Protein AF-A0A0L8FQ29-F1 (afdb_monomer)

pLDDT: mean 78.63, std 22.52, range [27.95, 98.0]

Solvent-accessible surface area (backbone atoms only — not comparable to full-atom values): 15753 Å² total; per-residue (Å²): 141,80,88,76,81,79,65,100,69,79,69,79,79,70,68,37,32,71,84,19,35,37,93,91,27,64,68,50,39,89,88,46,98,62,33,27,50,51,30,88,39,29,28,68,69,35,14,78,38,52,25,91,49,21,28,73,53,97,84,36,48,41,76,46,84,44,37,78,88,33,30,76,42,42,44,68,57,89,95,41,79,42,45,41,48,36,92,43,31,27,68,77,30,19,79,38,52,21,82,40,13,9,53,52,93,95,37,54,41,74,50,62,31,64,82,26,45,56,89,84,45,87,60,34,28,40,50,70,79,37,37,38,34,76,47,36,73,53,23,29,61,57,28,17,62,33,43,30,93,61,34,48,72,40,36,65,87,73,58,48,33,40,78,53,70,101,78,64,81,73,75,67,76,63,71,76,68,70,47,71,66,55,52,50,51,51,51,50,51,51,51,51,51,50,51,49,52,52,50,52,50,51,51,53,49,54,52,49,51,59,47,52,53,57,49,50,56,50,50,53,55,52,49,54,58,53,57,66,65,68,75,73,80,80,93,75,91,78,92,78,91,81,83,90,82,86,91,80,92,80,78,91,72,84,79,75,80,72,88,78,76,81,88,125

Sequence (264 aa):
LLFQNLTLSNISVCSCHSPGVKPGGEKCDLNSLEICPCREGYTGLFCHQCKHFFYEKDGYCLSCPCNSRSSFFCTLVGEVATCYCKKGYNGKNCDVCDNGYFSYYDMCAKCICNGNVDLNSPEICNPRTGACMHCRHNTTGFACDDCLPGYVGDPILHKNCTYEGFGRTKTSVESQKLSGTVIFVIVLVCFLLIFLSVFLYYHRICTKVKRLNRNQQKDDQASIRFSDMNNQEFDDGNNIACSSGFRIPGQQRDMQYSPLKECL

Structure (mmCIF, N/CA/C/O backbone):
data_AF-A0A0L8FQ29-F1
#
_entry.id   AF-A0A0L8FQ29-F1
#
loop_
_atom_site.group_PDB
_atom_site.id
_atom_site.type_symbol
_atom_site.label_atom_id
_atom_site.label_alt_id
_atom_site.label_comp_id
_atom_site.label_asym_id
_atom_site.label_entity_id
_atom_site.label_seq_id
_atom_site.pdbx_PDB_ins_code
_atom_site.Cartn_x
_atom_site.Cartn_y
_atom_site.Cartn_z
_atom_site.occupancy
_atom_site.B_iso_or_equiv
_atom_site.auth_seq_id
_atom_site.auth_comp_id
_atom_site.auth_asym_id
_atom_site.auth_atom_id
_atom_site.pdbx_PDB_model_num
ATOM 1 N N . LEU A 1 1 ? -42.253 37.974 37.054 1.00 37.38 1 LEU A N 1
ATOM 2 C CA . LEU A 1 1 ? -43.000 36.738 37.386 1.00 37.38 1 LEU A CA 1
ATOM 3 C C . LEU A 1 1 ? -42.921 35.865 36.134 1.00 37.38 1 LEU A C 1
ATOM 5 O O . LEU A 1 1 ? -43.618 36.165 35.187 1.00 37.38 1 LEU A O 1
ATOM 9 N N . LEU A 1 2 ? -41.969 34.957 35.933 1.00 35.59 2 LEU A N 1
ATOM 10 C CA . LEU A 1 2 ? -41.577 33.818 36.757 1.00 35.59 2 LEU A CA 1
ATOM 11 C C . LEU A 1 2 ? -40.121 33.439 36.414 1.00 35.59 2 LEU A C 1
ATOM 13 O O . LEU A 1 2 ? -39.868 32.818 35.390 1.00 35.59 2 LEU A O 1
ATOM 17 N N . PHE A 1 3 ? -39.171 33.801 37.272 1.00 36.28 3 PHE A N 1
ATOM 18 C CA . PHE A 1 3 ? -37.926 33.045 37.392 1.00 36.28 3 PHE A CA 1
ATOM 19 C C . PHE A 1 3 ? -38.171 32.053 38.527 1.00 36.28 3 PHE A C 1
ATOM 21 O O . PHE A 1 3 ? -38.084 32.421 39.696 1.00 36.28 3 PHE A O 1
ATOM 28 N N . GLN A 1 4 ? -38.586 30.829 38.200 1.00 42.66 4 GLN A N 1
ATOM 29 C CA . GLN A 1 4 ? -38.596 29.748 39.180 1.00 42.66 4 GLN A CA 1
ATOM 30 C C . GLN A 1 4 ? -37.221 29.086 39.179 1.00 42.66 4 GLN A C 1
ATOM 32 O O . GLN A 1 4 ? -36.856 28.381 38.245 1.00 42.66 4 GLN A O 1
ATOM 37 N N . ASN A 1 5 ? -36.466 29.402 40.233 1.00 41.19 5 ASN A N 1
ATOM 38 C CA . ASN A 1 5 ? -35.542 28.535 40.960 1.00 41.19 5 ASN A CA 1
ATOM 39 C C . ASN A 1 5 ? -35.292 27.160 40.322 1.00 41.19 5 ASN A C 1
ATOM 41 O O . ASN A 1 5 ? -35.915 26.170 40.699 1.00 41.19 5 ASN A O 1
ATOM 45 N N . LEU A 1 6 ? -34.303 27.084 39.435 1.00 43.22 6 LEU A N 1
ATOM 46 C CA . LEU A 1 6 ? -33.562 25.845 39.248 1.00 43.22 6 LEU A CA 1
ATOM 47 C C . LEU A 1 6 ? -32.500 25.817 40.342 1.00 43.22 6 LEU A C 1
ATOM 49 O O . LEU A 1 6 ? -31.455 26.461 40.255 1.00 43.22 6 LEU A O 1
ATOM 53 N N . THR A 1 7 ? -32.834 25.127 41.427 1.00 40.59 7 THR A N 1
ATOM 54 C CA . THR A 1 7 ? -31.886 24.707 42.452 1.00 40.59 7 THR A CA 1
ATOM 55 C C . THR A 1 7 ? -30.674 24.055 41.786 1.00 40.59 7 THR A C 1
ATOM 57 O O . THR A 1 7 ? -30.818 23.332 40.801 1.00 40.59 7 THR A O 1
ATOM 60 N N . LEU A 1 8 ? -29.480 24.296 42.335 1.00 45.03 8 LEU A N 1
ATOM 61 C CA . LEU A 1 8 ? -28.226 23.585 42.048 1.00 45.03 8 LEU A CA 1
ATOM 62 C C . LEU A 1 8 ? -28.341 22.092 42.427 1.00 45.03 8 LEU A C 1
ATOM 64 O O . LEU A 1 8 ? -27.653 21.592 43.308 1.00 45.03 8 LEU A O 1
ATOM 68 N N . SER A 1 9 ? -29.254 21.376 41.780 1.00 44.62 9 SER A N 1
ATOM 69 C CA . SER A 1 9 ? -29.506 19.948 41.941 1.00 44.62 9 SER A CA 1
ATOM 70 C C . SER A 1 9 ? -29.468 19.224 40.600 1.00 44.62 9 SER A C 1
ATOM 72 O O . SER A 1 9 ? -30.034 18.142 40.476 1.00 44.62 9 SER A O 1
ATOM 74 N N . ASN A 1 10 ? -28.765 19.769 39.603 1.00 41.53 10 ASN A N 1
ATOM 75 C CA . ASN A 1 10 ? -28.246 18.938 38.521 1.00 41.53 10 ASN A CA 1
ATOM 76 C C . ASN A 1 10 ? -27.006 18.215 39.049 1.00 41.53 10 ASN A C 1
ATOM 78 O O . ASN A 1 10 ? -25.875 18.501 38.663 1.00 41.53 10 ASN A O 1
ATOM 82 N N . ILE A 1 11 ? -27.250 17.282 39.975 1.00 52.09 11 ILE A N 1
ATOM 83 C CA . ILE A 1 11 ? -26.382 16.126 40.159 1.00 52.09 11 ILE A CA 1
ATOM 84 C C . ILE A 1 11 ? -26.177 15.576 38.754 1.00 52.09 11 ILE A C 1
ATOM 86 O O . ILE A 1 11 ? -27.140 15.193 38.087 1.00 52.09 11 ILE A O 1
ATOM 90 N N . SER A 1 12 ? -24.938 15.630 38.279 1.00 57.19 12 SER A N 1
ATOM 91 C CA . SER A 1 12 ? -24.518 14.964 37.062 1.00 57.19 12 SER A CA 1
ATOM 92 C C . SER A 1 12 ? -24.854 13.487 37.225 1.00 57.19 12 SER A C 1
ATOM 94 O O . SER A 1 12 ? -24.130 12.730 37.870 1.00 57.19 12 SER A O 1
ATOM 96 N N . VAL A 1 13 ? -26.003 13.082 36.684 1.00 65.94 13 VAL A N 1
ATOM 97 C CA . VAL A 1 13 ? -26.368 11.677 36.558 1.00 65.94 13 VAL A CA 1
ATOM 98 C C . VAL A 1 13 ? -25.374 11.097 35.570 1.00 65.94 13 VAL A C 1
ATOM 100 O O . VAL A 1 13 ? -25.533 11.177 34.356 1.00 65.94 13 VAL A O 1
ATOM 103 N N . CYS A 1 14 ? -24.273 10.602 36.107 1.00 71.81 14 CYS A N 1
ATOM 104 C CA . CYS A 1 14 ? -23.286 9.905 35.334 1.00 71.81 14 CYS A CA 1
ATOM 105 C C . CYS A 1 14 ? -23.889 8.541 34.974 1.00 71.81 14 CYS A C 1
ATOM 107 O O . CYS A 1 14 ? -24.243 7.745 35.843 1.00 71.81 14 CYS A O 1
ATOM 109 N N . SER A 1 15 ? -24.107 8.332 33.677 1.00 83.94 15 SER A N 1
ATOM 110 C CA . SER A 1 15 ? -24.743 7.134 33.142 1.00 83.94 15 SER A CA 1
ATOM 111 C C . SER A 1 15 ? -23.819 6.536 32.096 1.00 83.94 15 SER A C 1
ATOM 113 O O . SER A 1 15 ? -23.642 7.091 31.010 1.00 83.94 15 SER A O 1
ATOM 115 N N . CYS A 1 16 ? -23.172 5.432 32.458 1.00 90.12 16 CYS A N 1
ATOM 116 C CA . CYS A 1 16 ? -22.332 4.698 31.530 1.00 90.12 16 CYS A CA 1
ATOM 117 C C . CYS A 1 16 ? -23.200 3.941 30.514 1.00 90.12 16 CYS A C 1
ATOM 119 O O . CYS A 1 16 ? -24.245 3.382 30.853 1.00 90.12 16 CYS A O 1
ATOM 121 N N . HIS A 1 17 ? -22.750 3.875 29.264 1.00 92.25 17 HIS A N 1
ATOM 122 C CA . HIS A 1 17 ? -23.449 3.156 28.208 1.00 92.25 17 HIS A CA 1
ATOM 123 C C . HIS A 1 17 ? -23.393 1.641 28.450 1.00 92.25 17 HIS A C 1
ATOM 125 O O . HIS A 1 17 ? -22.346 1.019 28.290 1.00 92.25 17 HIS A O 1
ATOM 131 N N . SER A 1 18 ? -24.526 1.042 28.828 1.00 92.00 18 SER A N 1
ATOM 132 C CA . SER A 1 18 ? -24.605 -0.359 29.281 1.00 92.00 18 SER A CA 1
ATOM 133 C C . SER A 1 18 ? -23.916 -1.388 28.362 1.00 92.00 18 SER A C 1
ATOM 135 O O . SER A 1 18 ? -23.147 -2.197 28.884 1.00 92.00 18 SER A O 1
ATOM 137 N N . PRO A 1 19 ? -24.093 -1.371 27.021 1.00 93.94 19 PRO A N 1
ATOM 138 C CA . PRO A 1 19 ? -23.373 -2.287 26.126 1.00 93.94 19 PRO A CA 1
ATOM 139 C C . PRO A 1 19 ? -21.845 -2.154 26.197 1.00 93.94 19 PRO A C 1
ATOM 141 O O . PRO A 1 19 ? -21.123 -3.135 26.017 1.00 93.94 19 PRO A O 1
ATOM 144 N N . GLY A 1 20 ? -21.356 -0.943 26.465 1.00 93.06 20 GLY A N 1
ATOM 145 C CA . GLY A 1 20 ? -19.946 -0.586 26.390 1.00 93.06 20 GLY A CA 1
ATOM 146 C C . GLY A 1 20 ? -19.162 -0.721 27.686 1.00 93.06 20 GLY A C 1
ATOM 147 O O . GLY A 1 20 ? -17.973 -0.426 27.681 1.00 93.06 20 GLY A O 1
ATOM 148 N N . VAL A 1 21 ? -19.773 -1.152 28.789 1.00 94.38 21 VAL A N 1
ATOM 149 C CA . VAL A 1 21 ? -19.163 -1.107 30.129 1.00 94.38 21 VAL A CA 1
ATOM 150 C C . VAL A 1 21 ? -18.896 -2.509 30.656 1.00 94.38 21 VAL A C 1
ATOM 152 O O . VAL A 1 21 ? -19.713 -3.416 30.483 1.00 94.38 21 VAL A O 1
ATOM 155 N N . LYS A 1 22 ? -17.725 -2.732 31.260 1.00 93.56 22 LYS A N 1
ATOM 156 C CA . LYS A 1 22 ? -17.363 -4.035 31.843 1.00 93.56 22 LYS A CA 1
ATOM 157 C C . LYS A 1 22 ? -18.393 -4.447 32.913 1.00 93.56 22 LYS A C 1
ATOM 159 O O . LYS A 1 22 ? -18.926 -3.568 33.586 1.00 93.56 22 LYS A O 1
ATOM 164 N N . PRO A 1 23 ? -18.675 -5.752 33.088 1.00 90.38 23 PRO A N 1
ATOM 165 C CA . PRO A 1 23 ? -19.613 -6.214 34.113 1.00 90.38 23 PRO A CA 1
ATOM 166 C C . PRO A 1 23 ? -19.273 -5.644 35.498 1.00 90.38 23 PRO A C 1
ATOM 168 O O . PRO A 1 23 ? -18.117 -5.723 35.917 1.00 90.38 23 PRO A O 1
ATOM 171 N N . GLY A 1 24 ? -20.259 -5.072 36.192 1.00 84.69 24 GLY A N 1
ATOM 172 C CA . GLY A 1 24 ? -20.077 -4.440 37.506 1.00 84.69 24 GLY A CA 1
ATOM 173 C C . GLY A 1 24 ? -19.595 -2.984 37.456 1.00 84.69 24 GLY A C 1
ATOM 174 O O . GLY A 1 24 ? -19.412 -2.368 38.505 1.00 84.69 24 GLY A O 1
ATOM 175 N N . GLY A 1 25 ? -19.373 -2.429 36.261 1.00 82.69 25 GLY A N 1
ATOM 176 C CA . GLY A 1 25 ? -18.969 -1.039 36.039 1.00 82.69 25 GLY A CA 1
ATOM 177 C C . GLY A 1 25 ? -20.120 -0.088 35.708 1.00 82.69 25 GLY A C 1
ATOM 178 O O . GLY A 1 25 ? -19.868 1.053 35.332 1.00 82.69 25 GLY A O 1
ATOM 179 N N . GLU A 1 26 ? -21.375 -0.538 35.790 1.00 81.56 26 GLU A N 1
ATOM 180 C CA . GLU A 1 26 ? -22.564 0.216 35.362 1.00 81.56 26 GLU A CA 1
ATOM 181 C C . GLU A 1 26 ? -22.769 1.498 36.186 1.00 81.56 26 GLU A C 1
ATOM 183 O O . GLU A 1 26 ? -23.399 2.453 35.726 1.00 81.56 26 GLU A O 1
ATOM 188 N N . LYS A 1 27 ? -22.202 1.528 37.396 1.00 81.69 27 LYS A N 1
ATOM 189 C CA . LYS A 1 27 ? -22.098 2.711 38.242 1.00 81.69 27 LYS A CA 1
ATOM 190 C C . LYS A 1 27 ? -20.725 3.348 38.043 1.00 81.69 27 LYS A C 1
ATOM 192 O O . LYS A 1 27 ? -19.710 2.749 38.380 1.00 81.69 27 LYS A O 1
ATOM 197 N N . CYS A 1 28 ? -20.707 4.570 37.534 1.00 79.81 28 CYS A N 1
ATOM 198 C CA . CYS A 1 28 ? -19.471 5.324 37.383 1.00 79.81 28 CYS A CA 1
ATOM 199 C C . CYS A 1 28 ? -18.969 5.948 38.682 1.00 79.81 28 CYS A C 1
ATOM 201 O O . CYS A 1 28 ? -19.741 6.270 39.590 1.00 79.81 28 CYS A O 1
ATOM 203 N N . ASP A 1 29 ? -17.663 6.198 38.703 1.00 83.56 29 ASP A N 1
ATOM 204 C CA . ASP A 1 29 ? -16.967 6.934 39.749 1.00 83.56 29 ASP A CA 1
ATOM 205 C C . ASP A 1 29 ? -16.407 8.244 39.183 1.00 83.56 29 ASP A C 1
ATOM 207 O O . ASP A 1 29 ? -15.437 8.255 38.429 1.00 83.56 29 ASP A O 1
ATOM 211 N N . LEU A 1 30 ? -17.023 9.368 39.555 1.00 81.88 30 LEU A N 1
ATOM 212 C CA . LEU A 1 30 ? -16.605 10.700 39.106 1.00 81.88 30 LEU A CA 1
ATOM 213 C C . LEU A 1 30 ? -15.260 11.152 39.695 1.00 81.88 30 LEU A C 1
ATOM 215 O O . LEU A 1 30 ? -14.688 12.122 39.204 1.00 81.88 30 LEU A O 1
ATOM 219 N N . ASN A 1 31 ? -14.758 10.472 40.729 1.00 81.50 31 ASN A N 1
ATOM 220 C CA . ASN A 1 31 ? -13.459 10.761 41.335 1.00 81.50 31 ASN A CA 1
ATOM 221 C C . ASN A 1 31 ? -12.330 9.907 40.739 1.00 81.50 31 ASN A C 1
ATOM 223 O O . ASN A 1 31 ? -11.164 10.095 41.086 1.00 81.50 31 ASN A O 1
ATOM 227 N N . SER A 1 32 ? -12.668 8.973 39.849 1.00 81.31 32 SER A N 1
ATOM 228 C CA . SER A 1 32 ? -11.712 8.137 39.138 1.00 81.31 32 SER A CA 1
ATOM 229 C C . SER A 1 32 ? -11.223 8.825 37.862 1.00 81.31 32 SER A C 1
ATOM 231 O O . SER A 1 32 ? -11.958 9.548 37.191 1.00 81.31 32 SER A O 1
ATOM 233 N N . LEU A 1 33 ? -9.976 8.539 37.481 1.00 78.44 33 LEU A N 1
ATOM 234 C CA . LEU A 1 33 ? -9.442 8.888 36.158 1.00 78.44 33 LEU A CA 1
ATOM 235 C C . LEU A 1 33 ? -10.172 8.136 35.028 1.00 78.44 33 LEU A C 1
ATOM 237 O O . LEU A 1 33 ? -10.196 8.600 33.890 1.00 78.44 33 LEU A O 1
ATOM 241 N N . GLU A 1 34 ? -10.779 6.991 35.345 1.00 82.44 34 GLU A N 1
ATOM 242 C CA . GLU A 1 34 ? -11.628 6.199 34.455 1.00 82.44 34 GLU A CA 1
ATOM 243 C C . GLU A 1 34 ? -13.055 6.195 35.020 1.00 82.44 34 GLU A C 1
ATOM 245 O O . GLU A 1 34 ? -13.390 5.377 35.876 1.0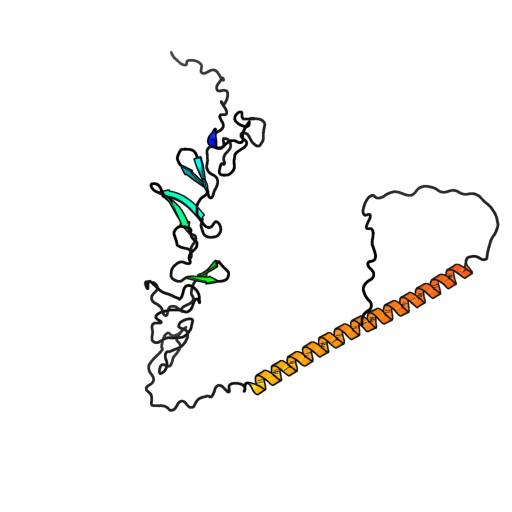0 82.44 34 GLU A O 1
ATOM 250 N N . ILE A 1 35 ? -13.880 7.150 34.566 1.00 88.38 35 ILE A N 1
ATOM 251 C CA . ILE A 1 35 ? -15.254 7.352 35.061 1.00 88.38 35 ILE A CA 1
ATOM 252 C C . ILE A 1 35 ? -16.114 6.102 34.832 1.00 88.38 35 ILE A C 1
ATOM 254 O O . ILE A 1 35 ? -16.835 5.676 35.732 1.00 88.38 35 ILE A O 1
ATOM 258 N N . CYS A 1 36 ? -16.016 5.504 33.643 1.00 91.38 36 CYS A N 1
ATOM 259 C CA . CYS A 1 36 ? -16.677 4.255 33.276 1.00 91.38 36 CYS A CA 1
ATOM 260 C C . CYS A 1 36 ? -15.638 3.274 32.710 1.00 91.38 36 CYS A C 1
ATOM 262 O O . CYS A 1 36 ? -14.946 3.630 31.752 1.00 91.38 36 CYS A O 1
ATOM 264 N N . PRO A 1 37 ? -15.539 2.037 33.230 1.00 92.44 37 PRO A N 1
ATOM 265 C CA . PRO A 1 37 ? -14.588 1.057 32.719 1.00 92.44 37 PRO A CA 1
ATOM 266 C C . PRO A 1 37 ? -15.094 0.429 31.413 1.00 92.44 37 PRO A C 1
ATOM 268 O O . PRO A 1 37 ? -15.958 -0.454 31.424 1.00 92.44 37 PRO A O 1
ATOM 271 N N . CYS A 1 38 ? -14.555 0.858 30.270 1.00 94.38 38 CYS A N 1
ATOM 272 C CA . CYS A 1 38 ? -15.071 0.448 28.960 1.00 94.38 38 CYS A CA 1
ATOM 273 C C . CYS A 1 38 ? -14.635 -0.966 28.537 1.00 94.38 38 CYS A C 1
ATOM 275 O O . CYS A 1 38 ? -13.503 -1.395 28.773 1.00 94.38 38 CYS A O 1
ATOM 277 N N . ARG A 1 39 ? -15.536 -1.697 27.871 1.00 95.81 39 ARG A N 1
ATOM 278 C CA . ARG A 1 39 ? -15.244 -2.953 27.163 1.00 95.81 39 ARG A CA 1
ATOM 279 C C . ARG A 1 39 ? -14.390 -2.693 25.926 1.00 95.81 39 ARG A C 1
ATOM 281 O O . ARG A 1 39 ? -14.301 -1.574 25.422 1.00 95.81 39 ARG A O 1
ATOM 288 N N . GLU A 1 40 ? -13.791 -3.762 25.410 1.00 95.44 40 GLU A N 1
ATOM 289 C CA . GLU A 1 40 ? -13.110 -3.716 24.120 1.00 95.44 40 GLU A CA 1
ATOM 290 C C . GLU A 1 40 ? -14.062 -3.241 23.014 1.00 95.44 40 GLU A C 1
ATOM 292 O O . GLU A 1 40 ? -15.235 -3.605 22.987 1.00 95.44 40 GLU A O 1
ATOM 297 N N . GLY A 1 41 ? -13.551 -2.385 22.130 1.00 95.50 41 GLY A N 1
ATOM 298 C CA . GLY A 1 41 ? -14.331 -1.771 21.058 1.00 95.50 41 GLY A CA 1
ATOM 299 C C . GLY A 1 41 ? -15.057 -0.482 21.432 1.00 95.50 41 GLY A C 1
ATOM 300 O O . GLY A 1 41 ? -15.471 0.237 20.528 1.00 95.50 41 GLY A O 1
ATOM 301 N N . TYR A 1 42 ? -15.134 -0.127 22.717 1.00 96.19 42 TYR A N 1
ATOM 302 C CA . TYR A 1 42 ? -15.762 1.109 23.190 1.00 96.19 42 TYR A CA 1
ATOM 303 C C . TYR A 1 42 ? -14.723 2.124 23.689 1.00 96.19 42 TYR A C 1
ATOM 305 O O . TYR A 1 42 ? -13.612 1.771 24.085 1.00 96.19 42 TYR A O 1
ATOM 313 N N . THR A 1 43 ? -15.076 3.406 23.640 1.00 94.56 43 THR A N 1
ATOM 314 C CA . THR A 1 43 ? -14.253 4.540 24.072 1.00 94.56 43 THR A CA 1
ATOM 315 C C . THR A 1 43 ? -15.121 5.714 24.554 1.00 94.56 43 THR A C 1
ATOM 317 O O . THR A 1 43 ? -16.354 5.691 24.467 1.00 94.56 43 THR A O 1
ATOM 320 N N . GLY A 1 44 ? -14.465 6.755 25.067 1.00 92.25 44 GLY A N 1
ATOM 321 C CA . GLY A 1 44 ? -15.085 7.935 25.670 1.00 92.25 44 GLY A CA 1
ATOM 322 C C . GLY A 1 44 ? -15.382 7.755 27.161 1.00 92.25 44 GLY A C 1
ATOM 323 O O . GLY A 1 44 ? -15.462 6.638 27.659 1.00 92.25 44 GLY A O 1
ATOM 324 N N . LEU A 1 45 ? -15.587 8.870 27.873 1.00 89.44 45 LEU A N 1
ATOM 325 C CA . LEU A 1 45 ? -15.769 8.888 29.338 1.00 89.44 45 LEU A CA 1
ATOM 326 C C . LEU A 1 45 ? -16.951 8.043 29.834 1.00 89.44 45 LEU A C 1
ATOM 328 O O . LEU A 1 45 ? -16.932 7.570 30.964 1.00 89.44 45 LEU A O 1
ATOM 332 N N . PHE A 1 46 ? -17.959 7.851 28.980 1.00 91.19 46 PHE A N 1
ATOM 333 C CA . PHE A 1 46 ? -19.164 7.076 29.285 1.00 91.19 46 PHE A CA 1
ATOM 334 C C . PHE A 1 46 ? -19.319 5.823 28.408 1.00 91.19 46 PHE A C 1
ATOM 336 O O . PHE A 1 46 ? -20.411 5.270 28.335 1.00 91.19 46 PHE A O 1
ATOM 343 N N . CYS A 1 47 ? -18.265 5.392 27.703 1.00 94.00 47 CYS A N 1
ATOM 344 C CA . CYS A 1 47 ? -18.266 4.205 26.830 1.00 94.00 47 CYS A CA 1
ATOM 345 C C . CYS A 1 47 ? -19.344 4.203 25.727 1.00 94.00 47 CYS A C 1
ATOM 347 O O . CYS A 1 47 ? -19.827 3.149 25.314 1.00 94.00 47 CYS A O 1
ATOM 349 N N . HIS A 1 48 ? -19.743 5.389 25.263 1.00 92.00 48 HIS A N 1
ATOM 350 C CA . HIS A 1 48 ? -20.811 5.576 24.274 1.00 92.00 48 HIS A CA 1
ATOM 351 C C . HIS A 1 48 ? -20.291 5.662 22.833 1.00 92.00 48 HIS A C 1
ATOM 353 O O . HIS A 1 48 ? -21.084 5.743 21.902 1.00 92.00 48 HIS A O 1
ATOM 359 N N . GLN A 1 49 ? -18.972 5.689 22.637 1.00 94.75 49 GLN A N 1
ATOM 360 C CA . GLN A 1 49 ? -18.357 5.799 21.316 1.00 94.75 49 GLN A CA 1
ATOM 361 C C . GLN A 1 49 ? -17.657 4.500 20.966 1.00 94.75 49 GLN A C 1
ATOM 363 O O . GLN A 1 49 ? -17.096 3.841 21.841 1.00 94.75 49 GLN A O 1
ATOM 368 N N . CYS A 1 50 ? -17.621 4.163 19.683 1.00 95.38 50 CYS A N 1
ATOM 369 C CA . CYS A 1 50 ? -16.792 3.064 19.221 1.00 95.38 50 CYS A CA 1
ATOM 370 C C . CYS A 1 50 ? -15.338 3.509 19.092 1.00 95.38 50 CYS A C 1
ATOM 372 O O . CYS A 1 50 ? -15.022 4.605 18.625 1.00 95.38 50 CYS A O 1
ATOM 374 N N . LYS A 1 51 ? -14.435 2.640 19.537 1.00 94.88 51 LYS A N 1
ATOM 375 C CA . LYS A 1 51 ? -13.000 2.805 19.349 1.00 94.88 51 LYS A CA 1
ATOM 376 C C . LYS A 1 51 ? -12.676 2.758 17.854 1.00 94.88 51 LYS A C 1
ATOM 378 O O . LYS A 1 51 ? -13.407 2.193 17.048 1.00 94.88 51 LYS A O 1
ATOM 383 N N . HIS A 1 52 ? -11.535 3.322 17.480 1.00 92.25 52 HIS A N 1
ATOM 384 C CA . HIS A 1 52 ? -10.989 3.155 16.138 1.00 92.25 52 HIS A CA 1
ATOM 385 C C . HIS A 1 52 ? -10.895 1.665 15.751 1.00 92.25 52 HIS A C 1
ATOM 387 O O . HIS A 1 52 ? -10.527 0.848 16.596 1.00 92.25 52 HIS A O 1
ATOM 393 N N . PHE A 1 53 ? -11.209 1.338 14.491 1.00 92.81 53 PHE A N 1
ATOM 394 C CA . PHE A 1 53 ? -11.428 -0.032 13.990 1.00 92.81 53 PHE A CA 1
ATOM 395 C C . PHE A 1 53 ? -12.666 -0.758 14.534 1.00 92.81 53 PHE A C 1
ATOM 397 O O . PHE A 1 53 ? -12.770 -1.975 14.397 1.00 92.81 53 PHE A O 1
ATOM 404 N N . PHE A 1 54 ? -13.630 -0.020 15.078 1.00 94.88 54 PHE A N 1
ATOM 405 C CA . PHE A 1 54 ? -14.962 -0.524 15.383 1.00 94.88 54 PHE A CA 1
ATOM 406 C C . PHE A 1 54 ? -16.015 0.394 14.757 1.00 94.88 54 PHE A C 1
ATOM 408 O O . PHE A 1 54 ? -15.796 1.599 14.625 1.00 94.88 54 PHE A O 1
ATOM 415 N N . TYR A 1 55 ? -17.152 -0.176 14.374 1.00 94.06 55 TYR A N 1
ATOM 416 C CA . TYR A 1 55 ? -18.316 0.552 13.877 1.00 94.06 55 TYR A CA 1
ATOM 417 C C . TYR A 1 55 ? -19.531 0.252 14.750 1.00 94.06 55 TYR A C 1
ATOM 419 O O . TYR A 1 55 ? -19.612 -0.803 15.380 1.00 94.06 55 TYR A O 1
ATOM 427 N N . GLU A 1 56 ? -20.462 1.197 14.798 1.00 94.12 56 GLU A N 1
ATOM 428 C CA . GLU A 1 56 ? -21.698 1.048 15.557 1.00 94.12 56 GLU A CA 1
ATOM 429 C C . GLU A 1 56 ? -22.746 0.298 14.727 1.00 94.12 56 GLU A C 1
ATOM 431 O O . GLU A 1 56 ? -22.945 0.595 13.545 1.00 94.12 56 GLU A O 1
ATOM 436 N N . LYS A 1 57 ? -23.387 -0.694 15.346 1.00 94.31 57 LYS A N 1
ATOM 437 C CA . LYS A 1 57 ? -24.556 -1.397 14.824 1.00 94.31 57 LYS A CA 1
ATOM 438 C C . LYS A 1 57 ? -25.462 -1.785 15.987 1.00 94.31 57 LYS A C 1
ATOM 440 O O . LYS A 1 57 ? -25.028 -2.501 16.888 1.00 94.31 57 LYS A O 1
ATOM 445 N N . ASP A 1 58 ? -26.706 -1.318 15.955 1.00 93.06 58 ASP A N 1
ATOM 446 C CA . ASP A 1 58 ? -27.726 -1.593 16.975 1.00 93.06 58 ASP A CA 1
ATOM 447 C C . ASP A 1 58 ? -27.277 -1.212 18.404 1.00 93.06 58 ASP A C 1
ATOM 449 O O . ASP A 1 58 ? -27.578 -1.909 19.372 1.00 93.06 58 ASP A O 1
ATOM 453 N N . GLY A 1 59 ? -26.501 -0.127 18.554 1.00 90.12 59 GLY A N 1
ATOM 454 C CA . GLY A 1 59 ? -25.919 0.283 19.840 1.00 90.12 59 GLY A CA 1
ATOM 455 C C . GLY A 1 59 ? -24.718 -0.557 20.300 1.00 90.12 59 GLY A C 1
ATOM 456 O O . GLY A 1 59 ? -24.180 -0.335 21.389 1.00 90.12 59 GLY A O 1
ATOM 457 N N . TYR A 1 60 ? -24.251 -1.505 19.486 1.00 94.81 60 TYR A N 1
ATOM 458 C CA . TYR A 1 60 ? -23.048 -2.289 19.750 1.00 94.81 60 TYR A CA 1
ATOM 459 C C . TYR A 1 60 ? -21.866 -1.823 18.905 1.00 94.81 60 TYR A C 1
ATOM 461 O O . TYR A 1 60 ? -22.015 -1.497 17.732 1.00 94.81 60 TYR A O 1
ATOM 469 N N . CYS A 1 61 ? -20.669 -1.837 19.492 1.00 95.94 61 CYS A N 1
ATOM 470 C CA . CYS A 1 61 ? -19.435 -1.576 18.758 1.00 95.94 61 CYS A CA 1
ATOM 471 C C . CYS A 1 61 ? -18.849 -2.893 18.253 1.00 95.94 61 CYS A C 1
ATOM 473 O O . CYS A 1 61 ? -18.333 -3.699 19.028 1.00 95.94 61 CYS A O 1
ATOM 475 N N . LEU A 1 62 ? -18.933 -3.109 16.943 1.00 95.25 62 LEU A N 1
ATOM 476 C CA . LEU A 1 62 ? -18.461 -4.312 16.266 1.00 95.25 62 LEU A CA 1
ATOM 477 C C . LEU A 1 62 ? -17.121 -4.053 15.582 1.00 95.25 62 LEU A C 1
ATOM 479 O O . LEU A 1 62 ? -16.887 -2.974 15.044 1.00 95.25 62 LEU A O 1
ATOM 483 N N . SER A 1 63 ? -16.236 -5.050 15.598 1.00 95.31 63 SER A N 1
ATOM 484 C CA . SER A 1 63 ? -14.911 -4.934 14.983 1.00 95.31 63 SER A CA 1
ATOM 485 C C . SER A 1 63 ? -15.012 -4.811 13.462 1.00 95.31 63 SER A C 1
ATOM 487 O O . SER A 1 63 ? -15.778 -5.527 12.810 1.00 95.31 63 SER A O 1
ATOM 489 N N . CYS A 1 64 ? -14.218 -3.912 12.889 1.00 95.00 64 CYS A N 1
ATOM 490 C CA . CYS A 1 64 ? -14.101 -3.747 11.450 1.00 95.00 64 CYS A CA 1
ATOM 491 C C . CYS A 1 64 ? -13.472 -5.000 10.808 1.00 95.00 64 CYS A C 1
ATOM 493 O O . CYS A 1 64 ? -12.391 -5.415 11.227 1.00 95.00 64 CYS A O 1
ATOM 495 N N . PRO A 1 65 ? -14.040 -5.547 9.718 1.00 95.06 65 PRO A N 1
ATOM 496 C CA . PRO A 1 65 ? -13.439 -6.654 8.968 1.00 95.06 65 PRO A CA 1
ATOM 497 C C . PRO A 1 65 ? -12.273 -6.196 8.064 1.00 95.06 65 PRO A C 1
ATOM 499 O O . PRO A 1 65 ? -12.040 -6.771 7.008 1.00 95.06 65 PRO A O 1
ATOM 502 N N . CYS A 1 66 ? -11.555 -5.138 8.443 1.00 95.94 66 CYS A N 1
ATOM 503 C CA . CYS A 1 66 ? -10.524 -4.498 7.627 1.00 95.94 66 CYS A CA 1
ATOM 504 C C . CYS A 1 66 ? -9.125 -4.881 8.105 1.00 95.94 66 CYS A C 1
ATOM 506 O O . CYS A 1 66 ? -8.893 -5.078 9.299 1.00 95.94 66 CYS A O 1
ATOM 508 N N . ASN A 1 67 ? -8.152 -4.881 7.200 1.00 94.69 67 ASN A N 1
ATOM 509 C CA . ASN A 1 67 ? -6.751 -4.964 7.581 1.00 94.69 67 ASN A CA 1
ATOM 510 C C . ASN A 1 67 ? -6.303 -3.654 8.252 1.00 94.69 67 ASN A C 1
ATOM 512 O O . ASN A 1 67 ? -6.245 -2.587 7.638 1.00 94.69 67 ASN A O 1
ATOM 516 N N . SER A 1 68 ? -5.933 -3.751 9.529 1.00 93.19 68 SER A N 1
ATOM 517 C CA . SER A 1 68 ? -5.606 -2.593 10.363 1.00 93.19 68 SER A CA 1
ATOM 518 C C . SER A 1 68 ? -4.361 -1.817 9.929 1.00 93.19 68 SER A C 1
ATOM 520 O O . SER A 1 68 ? -4.212 -0.639 10.260 1.00 93.19 68 SER A O 1
ATOM 522 N N . ARG A 1 69 ? -3.459 -2.435 9.157 1.00 93.62 69 ARG A N 1
ATOM 523 C CA . ARG A 1 69 ? -2.270 -1.750 8.630 1.00 93.62 69 ARG A CA 1
ATOM 524 C C . ARG A 1 69 ? -2.585 -0.935 7.383 1.00 93.62 69 ARG A C 1
ATOM 526 O O . ARG A 1 69 ? -1.956 0.107 7.183 1.00 93.62 69 ARG A O 1
ATOM 533 N N . SER A 1 70 ? -3.553 -1.365 6.583 1.00 96.00 70 SER A N 1
ATOM 534 C CA . SER A 1 70 ? -3.842 -0.826 5.251 1.00 96.00 70 SER A CA 1
ATOM 535 C C . SER A 1 70 ? -5.176 -0.093 5.132 1.00 96.00 70 SER A C 1
ATOM 537 O O . SER A 1 70 ? -5.437 0.478 4.079 1.00 96.00 70 SER A O 1
ATOM 539 N N . SER A 1 71 ? -5.994 -0.016 6.183 1.00 96.12 71 SER A N 1
ATOM 540 C CA . SER A 1 71 ? -7.170 0.862 6.230 1.00 96.12 71 SER A CA 1
ATOM 541 C C . SER A 1 71 ? -7.034 1.961 7.283 1.00 96.12 71 SER A C 1
ATOM 543 O O . SER A 1 71 ? -6.242 1.854 8.220 1.00 96.12 71 SER A O 1
ATOM 545 N N . PHE A 1 72 ? -7.797 3.041 7.121 1.00 93.81 72 PHE A N 1
ATOM 546 C CA . PHE A 1 72 ? -7.929 4.092 8.125 1.00 93.81 72 PHE A CA 1
ATOM 547 C C . PHE A 1 72 ? -9.006 3.735 9.141 1.00 93.81 72 PHE A C 1
ATOM 549 O O . PHE A 1 72 ? -8.729 3.694 10.320 1.00 93.81 72 PHE A O 1
ATOM 556 N N . PHE A 1 73 ? -10.227 3.457 8.703 1.00 92.81 73 PHE A N 1
ATOM 557 C CA . PHE A 1 73 ? -11.354 3.105 9.569 1.00 92.81 73 PHE A CA 1
ATOM 558 C C . PHE A 1 73 ? -12.395 2.347 8.741 1.00 92.81 73 PHE A C 1
ATOM 560 O O . PHE A 1 73 ? -12.196 2.125 7.543 1.00 92.81 73 PHE A O 1
ATOM 567 N N . CYS A 1 74 ? -13.505 1.957 9.361 1.00 94.44 74 CYS A N 1
ATOM 568 C CA . CYS A 1 74 ? -14.675 1.475 8.644 1.00 94.44 74 CYS A CA 1
ATOM 569 C C . CYS A 1 74 ? -15.936 2.196 9.112 1.00 94.44 74 CYS A C 1
ATOM 571 O O . CYS A 1 74 ? -15.976 2.731 10.221 1.00 94.44 74 CYS A O 1
ATOM 573 N N . THR A 1 75 ? -16.953 2.215 8.259 1.00 92.50 75 THR A N 1
ATOM 574 C CA . THR A 1 75 ? -18.293 2.710 8.595 1.00 92.50 75 THR A CA 1
ATOM 575 C C . THR A 1 75 ? -19.339 1.714 8.122 1.00 92.50 75 THR A C 1
ATOM 577 O O . THR A 1 75 ? -19.067 0.859 7.275 1.00 92.50 75 THR A O 1
ATOM 580 N N . LEU A 1 76 ? -20.543 1.809 8.675 1.00 93.50 76 LEU A N 1
ATOM 581 C CA . LEU A 1 76 ? -21.675 1.023 8.214 1.00 93.50 76 LEU A CA 1
ATOM 582 C C . LEU A 1 76 ? -22.339 1.741 7.029 1.00 93.50 76 LEU A C 1
ATOM 584 O O . LEU A 1 76 ? -22.814 2.866 7.169 1.00 93.50 76 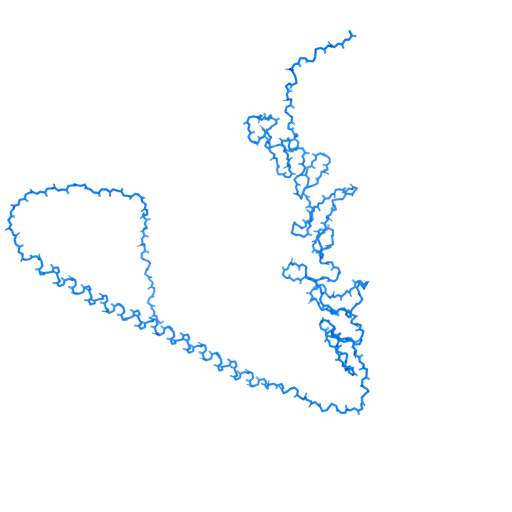LEU A O 1
ATOM 588 N N . VAL A 1 77 ? -22.353 1.102 5.858 1.00 92.25 77 VAL A N 1
ATOM 589 C CA . VAL A 1 77 ? -23.051 1.591 4.659 1.00 92.25 77 VAL A CA 1
ATOM 590 C C . VAL A 1 77 ? -24.154 0.590 4.329 1.00 92.25 77 VAL A C 1
ATOM 592 O O . VAL A 1 77 ? -23.884 -0.531 3.892 1.00 92.25 77 VAL A O 1
ATOM 595 N N . GLY A 1 78 ? -25.405 0.974 4.593 1.00 90.12 78 GLY A N 1
ATOM 596 C CA . GLY A 1 78 ? -26.523 0.029 4.610 1.00 90.12 78 GLY A CA 1
ATOM 597 C C . GLY A 1 78 ? -26.327 -0.999 5.725 1.00 90.12 78 GLY A C 1
ATOM 598 O O . GLY A 1 78 ? -26.233 -0.632 6.887 1.00 90.12 78 GLY A O 1
ATOM 599 N N . GLU A 1 79 ? -26.200 -2.275 5.362 1.00 89.69 79 GLU A N 1
ATOM 600 C CA . GLU A 1 79 ? -25.963 -3.385 6.303 1.00 89.69 79 GLU A CA 1
ATOM 601 C C . GLU A 1 79 ? -24.516 -3.906 6.281 1.00 89.69 79 GLU A C 1
ATOM 603 O O . GLU A 1 79 ? -24.199 -4.929 6.894 1.00 89.69 79 GLU A O 1
ATOM 608 N N . VAL A 1 80 ? -23.621 -3.237 5.547 1.00 90.88 80 VAL A N 1
ATOM 609 C CA . VAL A 1 80 ? -22.265 -3.730 5.287 1.00 90.88 80 VAL A CA 1
ATOM 610 C C . VAL A 1 80 ? -21.225 -2.776 5.859 1.00 90.88 80 VAL A C 1
ATOM 612 O O . VAL A 1 80 ? -21.170 -1.597 5.508 1.00 90.88 80 VAL A O 1
ATOM 615 N N . ALA A 1 81 ? -20.352 -3.312 6.712 1.00 93.69 81 ALA A N 1
ATOM 616 C CA . ALA A 1 81 ? -19.159 -2.605 7.154 1.00 93.69 81 ALA A CA 1
ATOM 617 C C . ALA A 1 81 ? -18.218 -2.390 5.960 1.00 93.69 81 ALA A C 1
ATOM 619 O O . ALA A 1 81 ? -17.744 -3.349 5.345 1.00 93.69 81 ALA A O 1
ATOM 620 N N . THR A 1 82 ? -17.973 -1.127 5.629 1.00 95.62 82 THR A N 1
ATOM 621 C CA . THR A 1 82 ? -17.167 -0.698 4.486 1.00 95.62 82 THR A CA 1
ATOM 622 C C . THR A 1 82 ? -15.861 -0.092 4.980 1.00 95.62 82 THR A C 1
ATOM 624 O O . THR A 1 82 ? -15.864 0.832 5.794 1.00 95.62 82 THR A O 1
ATOM 627 N N . CYS A 1 83 ? -14.738 -0.626 4.499 1.00 96.75 83 CYS A N 1
ATOM 628 C CA . CYS A 1 83 ? -13.394 -0.202 4.877 1.00 96.75 83 CYS A CA 1
ATOM 629 C C . CYS A 1 83 ? -12.910 0.978 4.027 1.00 96.75 83 CYS A C 1
ATOM 631 O O . CYS A 1 83 ? -13.061 0.981 2.807 1.00 96.75 83 CYS A O 1
ATOM 633 N N . TYR A 1 84 ? -12.253 1.950 4.658 1.00 95.50 84 TYR A N 1
ATOM 634 C CA . TYR A 1 84 ? -11.604 3.065 3.968 1.00 95.50 84 TYR A CA 1
ATOM 635 C C . TYR A 1 84 ? -10.113 2.777 3.831 1.00 95.50 84 TYR A C 1
ATOM 637 O O . TYR A 1 84 ? -9.353 2.919 4.792 1.00 95.50 84 TYR A O 1
ATOM 645 N N . CYS A 1 85 ? -9.696 2.339 2.645 1.00 97.44 85 CYS A N 1
ATOM 646 C CA . CYS A 1 85 ? -8.328 1.899 2.394 1.00 97.44 85 CYS A CA 1
ATOM 647 C C . CYS A 1 85 ? -7.334 3.063 2.308 1.00 97.44 85 CYS A C 1
ATOM 649 O O . CYS A 1 85 ? -7.640 4.159 1.837 1.00 97.44 85 CYS A O 1
ATOM 651 N N . LYS A 1 86 ? -6.107 2.811 2.766 1.00 97.12 86 LYS A N 1
ATOM 652 C CA . LYS A 1 86 ? -4.954 3.679 2.531 1.00 97.12 86 LYS A CA 1
ATOM 653 C C . LYS A 1 86 ? -4.567 3.616 1.055 1.00 97.12 86 LYS A C 1
ATOM 655 O O . LYS A 1 86 ? -4.849 2.645 0.359 1.00 97.12 86 LYS A O 1
ATOM 660 N N . LYS A 1 87 ? -3.866 4.648 0.586 1.00 96.94 87 LYS A N 1
ATOM 661 C CA . LYS A 1 87 ? -3.399 4.729 -0.803 1.00 96.94 87 LYS A CA 1
ATOM 662 C C . LYS A 1 87 ? -2.591 3.487 -1.198 1.00 96.94 87 LYS A C 1
ATOM 664 O O . LYS A 1 87 ? -1.666 3.110 -0.482 1.00 96.94 87 LYS A O 1
ATOM 669 N N . GLY A 1 88 ? -2.909 2.921 -2.361 1.00 96.62 88 GLY A N 1
ATOM 670 C CA . GLY A 1 88 ? -2.258 1.724 -2.900 1.00 96.62 88 GLY A CA 1
ATOM 671 C C . GLY A 1 88 ? -2.864 0.402 -2.433 1.00 96.62 88 GLY A C 1
ATOM 672 O O . GLY A 1 88 ? -2.421 -0.646 -2.893 1.00 96.62 88 GLY A O 1
ATOM 673 N N . TYR A 1 89 ? -3.875 0.445 -1.563 1.00 97.56 89 TYR A N 1
ATOM 674 C CA . TYR A 1 89 ? -4.640 -0.717 -1.123 1.00 97.56 89 TYR A CA 1
ATOM 675 C C . TYR A 1 89 ? -6.086 -0.604 -1.597 1.00 97.56 89 TYR A C 1
ATOM 677 O O . TYR A 1 89 ? -6.648 0.488 -1.672 1.00 97.56 89 TYR A O 1
ATOM 685 N N . ASN A 1 90 ? -6.687 -1.747 -1.887 1.00 95.62 90 ASN A N 1
ATOM 686 C CA . ASN A 1 90 ? -8.040 -1.893 -2.394 1.00 95.62 90 ASN A CA 1
ATOM 687 C C . ASN A 1 90 ? -8.631 -3.232 -1.899 1.00 95.62 90 ASN A C 1
ATOM 689 O O . ASN A 1 90 ? -8.008 -3.963 -1.123 1.00 95.62 90 ASN A O 1
ATOM 693 N N . GLY A 1 91 ? -9.844 -3.554 -2.336 1.00 95.00 91 GLY A N 1
ATOM 694 C CA . GLY A 1 91 ? -10.612 -4.703 -1.873 1.00 95.00 91 GLY A CA 1
ATOM 695 C C . GLY A 1 91 ? -11.492 -4.359 -0.675 1.00 95.00 91 GLY A C 1
ATOM 696 O O . GLY A 1 91 ? -11.291 -3.360 0.015 1.00 95.00 91 GLY A O 1
ATOM 697 N N . LYS A 1 92 ? -12.484 -5.217 -0.411 1.00 95.19 92 LYS A N 1
ATOM 698 C CA . LYS A 1 92 ? -13.478 -5.006 0.655 1.00 95.19 92 LYS A CA 1
ATOM 699 C C . LYS A 1 92 ? -12.834 -4.816 2.031 1.00 95.19 92 LYS A C 1
ATOM 701 O O . LYS A 1 92 ? -13.351 -4.042 2.828 1.00 95.19 92 LYS A O 1
ATOM 706 N N . ASN A 1 93 ? -11.706 -5.488 2.269 1.00 96.06 93 ASN A N 1
ATOM 707 C CA . ASN A 1 93 ? -10.994 -5.494 3.544 1.00 96.06 93 ASN A CA 1
ATOM 708 C C . ASN A 1 93 ? -9.647 -4.747 3.477 1.00 96.06 93 ASN A C 1
ATOM 710 O O . ASN A 1 93 ? -8.873 -4.802 4.434 1.00 96.06 93 ASN A O 1
ATOM 714 N N . CYS A 1 94 ? -9.355 -4.045 2.375 1.00 97.00 94 CYS A N 1
ATOM 715 C CA . CYS A 1 94 ? -8.070 -3.379 2.122 1.00 97.00 94 CYS A CA 1
ATOM 716 C C . CYS A 1 94 ? -6.860 -4.331 2.126 1.00 97.00 94 CYS A C 1
ATOM 718 O O . CYS A 1 94 ? -5.765 -3.970 2.557 1.00 97.00 94 CYS A O 1
ATOM 720 N N . ASP A 1 95 ? -7.061 -5.5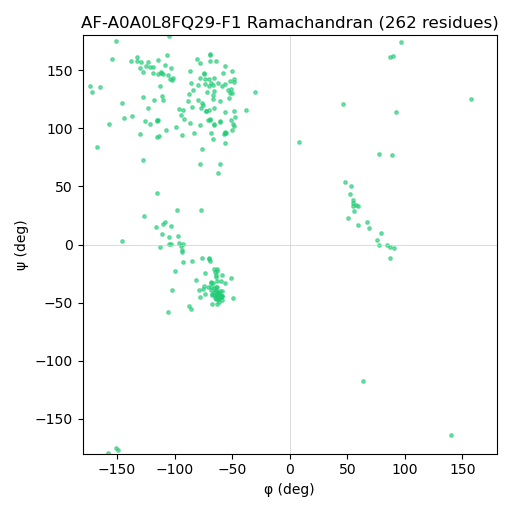66 1.689 1.00 94.62 95 ASP A N 1
ATOM 721 C CA . ASP A 1 95 ? -6.104 -6.672 1.700 1.00 94.62 95 ASP A CA 1
ATOM 722 C C . ASP A 1 95 ? -5.489 -6.963 0.324 1.00 94.62 95 ASP A C 1
ATOM 724 O O . ASP A 1 95 ? -4.644 -7.848 0.198 1.00 94.62 95 ASP A O 1
ATOM 728 N N . VAL A 1 96 ? -5.868 -6.195 -0.699 1.00 94.81 96 VAL A N 1
ATOM 729 C CA . VAL A 1 96 ? -5.362 -6.331 -2.067 1.00 94.81 96 VAL A CA 1
ATOM 730 C C . VAL A 1 96 ? -4.656 -5.043 -2.478 1.00 94.81 96 VAL A C 1
ATOM 732 O O . VAL A 1 96 ? -5.028 -3.956 -2.040 1.00 94.81 96 VAL A O 1
ATOM 735 N N . CYS A 1 97 ? -3.627 -5.144 -3.317 1.00 96.38 97 CYS A N 1
ATOM 736 C CA . CYS A 1 97 ? -3.004 -3.958 -3.894 1.00 96.38 97 CYS A CA 1
ATOM 737 C C . CYS A 1 97 ? -3.891 -3.342 -4.969 1.00 96.38 97 CYS A C 1
ATOM 739 O O . CYS A 1 97 ? -4.494 -4.047 -5.776 1.00 96.38 97 CYS A O 1
ATOM 741 N N . ASP A 1 98 ? -3.973 -2.017 -4.946 1.00 97.00 98 ASP A N 1
ATOM 742 C CA . ASP A 1 98 ? -4.718 -1.259 -5.939 1.00 97.00 98 ASP A CA 1
ATOM 743 C C . ASP A 1 98 ? -4.030 -1.321 -7.311 1.00 97.00 98 ASP A C 1
ATOM 745 O O . ASP A 1 98 ? -2.847 -1.658 -7.419 1.00 97.00 98 ASP A O 1
ATOM 749 N N . ASN A 1 99 ? -4.746 -0.974 -8.377 1.00 96.44 99 ASN A N 1
ATOM 750 C CA . ASN A 1 99 ? -4.156 -0.953 -9.712 1.00 96.44 99 ASN A CA 1
ATOM 751 C C . ASN A 1 99 ? -2.955 0.017 -9.774 1.00 96.44 99 ASN A C 1
ATOM 753 O O . ASN A 1 99 ? -2.983 1.122 -9.229 1.00 96.44 99 ASN A O 1
ATOM 757 N N . GLY A 1 100 ? -1.870 -0.412 -10.421 1.00 96.88 100 GLY A N 1
ATOM 758 C CA . GLY A 1 100 ? -0.588 0.300 -10.408 1.00 96.88 100 GLY A CA 1
ATOM 759 C C . GLY A 1 100 ? 0.240 0.089 -9.140 1.00 96.88 100 GLY A C 1
ATOM 760 O O . GLY A 1 100 ? 1.251 0.773 -8.962 1.00 96.88 100 GLY A O 1
ATOM 761 N N . TYR A 1 101 ? -0.158 -0.846 -8.277 1.00 97.69 101 TYR A N 1
ATOM 762 C CA . TYR A 1 101 ? 0.608 -1.315 -7.130 1.00 97.69 101 TYR A CA 1
ATOM 763 C C . TYR A 1 101 ? 0.788 -2.836 -7.189 1.00 97.69 101 TYR A C 1
ATOM 765 O O . TYR A 1 101 ? -0.024 -3.561 -7.759 1.00 97.69 101 TYR A O 1
ATOM 773 N N . PHE A 1 102 ? 1.856 -3.327 -6.569 1.00 97.12 102 PHE A N 1
ATOM 774 C CA . PHE A 1 102 ? 2.156 -4.751 -6.462 1.00 97.12 102 PHE A CA 1
ATOM 775 C C . PHE A 1 102 ? 2.538 -5.126 -5.030 1.00 97.12 102 PHE A C 1
ATOM 777 O O . PHE A 1 102 ? 2.946 -4.275 -4.235 1.00 97.12 102 PHE A O 1
ATOM 784 N N . SER A 1 103 ? 2.392 -6.407 -4.701 1.00 95.88 103 SER A N 1
ATOM 785 C CA . SER A 1 103 ? 2.730 -6.944 -3.387 1.00 95.88 103 SER A CA 1
ATOM 786 C C . SER A 1 103 ? 4.243 -7.098 -3.231 1.00 95.88 103 SER A C 1
ATOM 788 O O . SER A 1 103 ? 4.893 -7.815 -3.990 1.00 95.88 103 SER A O 1
ATOM 790 N N . TYR A 1 104 ? 4.798 -6.434 -2.222 1.00 95.25 104 TYR A N 1
ATOM 791 C CA . TYR A 1 104 ? 6.203 -6.485 -1.843 1.00 95.25 104 TYR A CA 1
ATOM 792 C C . TYR A 1 104 ? 6.307 -6.584 -0.318 1.00 95.25 104 TYR A C 1
ATOM 794 O O . TYR A 1 104 ? 5.971 -5.635 0.389 1.00 95.25 104 TYR A O 1
ATOM 802 N N . TYR A 1 105 ? 6.747 -7.742 0.188 1.00 92.62 105 TYR A N 1
ATOM 803 C CA . TYR A 1 105 ? 6.806 -8.055 1.627 1.00 92.62 105 TYR A CA 1
ATOM 804 C C . TYR A 1 105 ? 5.502 -7.723 2.378 1.00 92.62 105 TYR A C 1
ATOM 806 O O . TYR A 1 105 ? 5.508 -6.970 3.351 1.00 92.62 105 TYR A O 1
ATOM 814 N N . ASP A 1 106 ? 4.376 -8.254 1.888 1.00 88.38 106 ASP A N 1
ATOM 815 C CA . ASP A 1 106 ? 3.030 -8.060 2.458 1.00 88.38 106 ASP A CA 1
ATOM 816 C C . ASP A 1 106 ? 2.550 -6.595 2.523 1.00 88.38 106 ASP A C 1
ATOM 818 O O . ASP A 1 106 ? 1.588 -6.266 3.219 1.00 88.38 106 ASP A O 1
ATOM 822 N N . MET A 1 107 ? 3.196 -5.703 1.770 1.00 93.94 107 MET A N 1
ATOM 823 C CA . MET A 1 107 ? 2.802 -4.309 1.587 1.00 93.94 107 MET A CA 1
ATOM 824 C C . MET A 1 107 ? 2.599 -4.006 0.106 1.00 93.94 107 MET A C 1
ATOM 826 O O . MET A 1 107 ? 3.170 -4.664 -0.762 1.00 93.94 107 MET A O 1
ATOM 830 N N . CYS A 1 108 ? 1.812 -2.979 -0.192 1.00 97.12 108 CYS A N 1
ATOM 831 C CA . CYS A 1 108 ? 1.599 -2.542 -1.566 1.00 97.12 108 CYS A CA 1
ATOM 832 C C . CYS A 1 108 ? 2.588 -1.442 -1.949 1.00 97.12 108 CYS A C 1
ATOM 834 O O . CYS A 1 108 ? 2.565 -0.337 -1.401 1.00 97.12 108 CYS A O 1
ATOM 836 N N . ALA A 1 109 ? 3.454 -1.749 -2.910 1.00 96.81 109 ALA A N 1
ATOM 837 C CA . ALA A 1 109 ? 4.427 -0.829 -3.479 1.00 96.81 109 ALA A CA 1
ATOM 838 C C . ALA A 1 109 ? 3.946 -0.329 -4.843 1.00 96.81 109 ALA A C 1
ATOM 840 O O . ALA A 1 109 ? 3.365 -1.081 -5.621 1.00 96.81 109 ALA A O 1
ATOM 841 N N . LYS A 1 110 ? 4.174 0.954 -5.139 1.00 97.25 110 LYS A N 1
ATOM 842 C CA . LYS A 1 110 ? 3.778 1.543 -6.423 1.00 97.25 110 LYS A CA 1
ATOM 843 C C . LYS A 1 110 ? 4.662 0.993 -7.543 1.00 97.25 110 LYS A C 1
ATOM 845 O O . LYS A 1 110 ? 5.882 0.952 -7.400 1.00 97.25 110 LYS A O 1
ATOM 850 N N . CYS A 1 111 ? 4.059 0.650 -8.671 1.00 97.31 111 CYS A N 1
ATOM 851 C CA . CYS A 1 111 ? 4.782 0.243 -9.865 1.00 97.31 111 CYS A CA 1
ATOM 852 C C . CYS A 1 111 ? 5.529 1.417 -10.505 1.00 97.31 111 CYS A C 1
ATOM 854 O O . CYS A 1 111 ? 5.042 2.553 -10.551 1.00 97.31 111 CYS A O 1
ATOM 856 N N . ILE A 1 112 ? 6.724 1.128 -11.015 1.00 96.75 112 ILE A N 1
ATOM 857 C CA . ILE A 1 112 ? 7.602 2.099 -11.665 1.00 96.75 112 ILE A CA 1
ATOM 858 C C . ILE A 1 112 ? 7.696 1.711 -13.135 1.00 96.75 112 ILE A C 1
ATOM 860 O O . ILE A 1 112 ? 8.516 0.888 -13.509 1.00 96.75 112 ILE A O 1
ATOM 864 N N . CYS A 1 113 ? 6.838 2.310 -13.958 1.00 97.69 113 CYS A N 1
ATOM 865 C CA . CYS A 1 113 ? 6.762 2.020 -15.395 1.00 97.69 113 CYS A CA 1
ATOM 866 C C . CYS A 1 113 ? 7.310 3.150 -16.268 1.00 97.69 113 CYS A C 1
ATOM 868 O O . CYS A 1 113 ? 6.918 3.298 -17.423 1.00 97.69 113 CYS A O 1
ATOM 870 N N . ASN A 1 114 ? 8.127 4.027 -15.675 1.00 96.69 114 ASN A N 1
ATOM 871 C CA . ASN A 1 114 ? 8.764 5.173 -16.327 1.00 96.69 114 ASN A CA 1
ATOM 872 C C . ASN A 1 114 ? 7.813 6.084 -17.127 1.00 96.69 114 ASN A C 1
ATOM 874 O O . ASN A 1 114 ? 8.254 6.784 -18.028 1.00 96.69 114 ASN A O 1
ATOM 878 N N . GLY A 1 115 ? 6.507 6.095 -16.839 1.00 95.69 115 GLY A N 1
ATOM 879 C CA . GLY A 1 115 ? 5.523 6.845 -17.634 1.00 95.69 115 GLY A CA 1
ATOM 880 C C . GLY A 1 115 ? 5.295 6.290 -19.048 1.00 95.69 115 GLY A C 1
ATOM 881 O O . GLY A 1 115 ? 4.700 6.964 -19.882 1.00 95.69 115 GLY A O 1
ATOM 882 N N . ASN A 1 116 ? 5.751 5.069 -19.327 1.00 96.94 116 ASN A N 1
ATOM 883 C CA . ASN A 1 116 ? 5.578 4.376 -20.602 1.00 96.94 116 ASN A CA 1
ATOM 884 C C . ASN A 1 116 ? 4.396 3.397 -20.570 1.00 96.94 116 ASN A C 1
ATOM 886 O O . ASN A 1 116 ? 4.402 2.393 -21.268 1.00 96.94 116 ASN A O 1
ATOM 890 N N . VAL A 1 117 ? 3.375 3.677 -19.768 1.00 96.94 117 VAL A N 1
ATOM 891 C CA . VAL A 1 117 ? 2.140 2.886 -19.667 1.00 96.94 117 VAL A CA 1
ATOM 892 C C . VAL A 1 117 ? 0.949 3.828 -19.588 1.00 96.94 117 VAL A C 1
ATOM 894 O O . VAL A 1 117 ? 1.092 4.990 -19.202 1.00 96.94 117 VAL A O 1
ATOM 897 N N . ASP A 1 118 ? -0.233 3.334 -19.943 1.00 95.56 118 ASP A N 1
ATOM 898 C CA . ASP A 1 118 ? -1.471 4.072 -19.703 1.00 95.56 118 ASP A CA 1
ATOM 899 C C . ASP A 1 118 ? -1.873 3.962 -18.235 1.00 95.56 118 ASP A C 1
ATOM 901 O O . ASP A 1 118 ? -2.178 2.871 -17.757 1.00 95.56 118 ASP A O 1
ATOM 905 N N . LEU A 1 119 ? -1.917 5.087 -17.525 1.00 92.94 119 LEU A N 1
ATOM 906 C CA . LEU A 1 119 ? -2.358 5.107 -16.129 1.00 92.94 119 LEU A CA 1
ATOM 907 C C . LEU A 1 119 ? -3.864 4.844 -15.972 1.00 92.94 119 LEU A C 1
ATOM 909 O O . LEU A 1 119 ? -4.310 4.589 -14.859 1.00 92.94 119 LEU A O 1
ATOM 913 N N . ASN A 1 120 ? -4.635 4.880 -17.063 1.00 92.81 120 ASN A N 1
ATOM 914 C CA . ASN A 1 120 ? -6.050 4.509 -17.071 1.00 92.81 120 ASN A CA 1
ATOM 915 C C . ASN A 1 120 ? -6.277 3.041 -17.472 1.00 92.81 120 ASN A C 1
ATOM 917 O O . ASN A 1 120 ? -7.422 2.594 -17.516 1.00 92.81 120 ASN A O 1
ATOM 921 N N . SER A 1 121 ? -5.214 2.291 -17.785 1.00 92.19 121 SER A N 1
ATOM 922 C CA . SER A 1 121 ? -5.315 0.852 -18.043 1.00 92.19 121 SER A CA 1
ATOM 923 C C . SER A 1 121 ? -5.813 0.134 -16.787 1.00 92.19 121 SER A C 1
ATOM 925 O O . SER A 1 121 ? -5.319 0.448 -15.704 1.00 92.19 121 SER A O 1
ATOM 927 N N . PRO A 1 122 ? -6.715 -0.860 -16.892 1.00 90.88 122 PRO A N 1
ATOM 928 C CA . PRO A 1 122 ? -7.103 -1.693 -15.751 1.00 90.88 122 PRO A CA 1
ATOM 929 C C . PRO A 1 122 ? -5.931 -2.512 -15.186 1.00 90.88 122 PRO A C 1
ATOM 931 O O . PRO A 1 122 ? -5.978 -2.919 -14.030 1.00 90.88 122 PRO A O 1
ATOM 934 N N . GLU A 1 123 ? -4.880 -2.722 -15.985 1.00 91.19 123 GLU A N 1
ATOM 935 C CA . GLU A 1 123 ? -3.669 -3.448 -15.609 1.00 91.19 123 GLU A CA 1
ATOM 936 C C . GLU A 1 123 ? -2.440 -2.607 -15.978 1.00 91.19 123 GLU A C 1
ATOM 938 O O . GLU A 1 123 ? -1.984 -2.596 -17.124 1.00 91.19 123 GLU A O 1
ATOM 943 N N . ILE A 1 124 ? -1.925 -1.839 -15.013 1.00 96.88 124 ILE A N 1
ATOM 944 C CA . ILE A 1 124 ? -0.696 -1.036 -15.177 1.00 96.88 124 ILE A CA 1
ATOM 945 C C . ILE A 1 124 ? 0.554 -1.919 -15.047 1.00 96.88 124 ILE A C 1
ATOM 947 O O . ILE A 1 124 ? 1.547 -1.743 -15.755 1.00 96.88 124 ILE A O 1
ATOM 951 N N . CYS A 1 125 ? 0.519 -2.863 -14.113 1.00 97.38 125 CYS A N 1
ATOM 952 C CA . CYS A 1 125 ? 1.604 -3.780 -13.804 1.00 97.38 125 CYS A CA 1
ATOM 953 C C . CYS A 1 125 ? 1.039 -5.055 -13.181 1.00 97.38 125 CYS A C 1
ATOM 955 O O . CYS A 1 125 ? -0.062 -5.068 -12.629 1.00 97.38 125 CYS A O 1
ATOM 957 N N . ASN A 1 126 ? 1.823 -6.124 -13.223 1.00 96.81 126 ASN A N 1
ATOM 958 C CA . ASN A 1 126 ? 1.468 -7.373 -12.581 1.00 96.81 126 ASN A CA 1
ATOM 959 C C . ASN A 1 126 ? 1.444 -7.195 -11.045 1.00 96.81 126 ASN A C 1
ATOM 961 O O . ASN A 1 126 ? 2.470 -6.829 -10.464 1.00 96.81 126 ASN A O 1
ATOM 965 N N . PRO A 1 127 ? 0.337 -7.529 -10.357 1.00 94.56 127 PRO A N 1
ATOM 966 C CA . PRO A 1 127 ? 0.178 -7.264 -8.925 1.00 94.56 127 PRO A CA 1
ATOM 967 C C . PRO A 1 127 ? 1.065 -8.135 -8.021 1.00 94.56 127 PRO A C 1
ATOM 969 O O . PRO A 1 127 ? 1.165 -7.872 -6.824 1.00 94.56 127 PRO A O 1
ATOM 972 N N . ARG A 1 128 ? 1.707 -9.182 -8.556 1.00 93.62 128 ARG A N 1
ATOM 973 C CA . ARG A 1 128 ? 2.627 -10.057 -7.811 1.00 93.62 128 ARG A CA 1
ATOM 974 C C . ARG A 1 128 ? 4.090 -9.752 -8.094 1.00 93.62 128 ARG A C 1
ATOM 976 O O . ARG A 1 128 ? 4.902 -9.841 -7.184 1.00 93.62 128 ARG A O 1
ATOM 983 N N . THR A 1 129 ? 4.434 -9.449 -9.343 1.00 95.75 129 THR A N 1
ATOM 984 C CA . THR A 1 129 ? 5.838 -9.263 -9.741 1.00 95.75 129 THR A CA 1
ATOM 985 C C . THR A 1 129 ? 6.250 -7.801 -9.826 1.00 95.75 129 THR A C 1
ATOM 987 O O . THR A 1 129 ? 7.440 -7.524 -9.755 1.00 95.75 129 THR A O 1
ATOM 990 N N . GLY A 1 130 ? 5.302 -6.875 -10.003 1.00 96.69 130 GLY A N 1
ATOM 991 C CA . GLY A 1 130 ? 5.573 -5.459 -10.258 1.00 96.69 130 GLY A CA 1
ATOM 992 C C . GLY A 1 130 ? 6.001 -5.143 -11.693 1.00 96.69 130 GLY A C 1
ATOM 993 O O . GLY A 1 130 ? 6.205 -3.972 -12.005 1.00 96.69 130 GLY A O 1
ATOM 994 N N . ALA A 1 131 ? 6.102 -6.150 -12.570 1.00 97.88 131 ALA A N 1
ATOM 995 C CA . ALA A 1 131 ? 6.466 -5.951 -13.970 1.00 97.88 131 ALA A CA 1
ATOM 996 C C . ALA A 1 131 ? 5.367 -5.170 -14.698 1.00 97.88 131 ALA A C 1
ATOM 998 O O . ALA A 1 131 ? 4.190 -5.536 -14.637 1.00 97.88 131 ALA A O 1
ATOM 999 N N . CYS A 1 132 ? 5.749 -4.104 -15.386 1.00 98.00 132 CYS A N 1
ATOM 1000 C CA . CYS A 1 132 ? 4.829 -3.245 -16.112 1.00 98.00 132 CYS A CA 1
ATOM 1001 C C . CYS A 1 132 ? 4.173 -3.977 -17.282 1.00 98.00 132 CYS A C 1
ATOM 1003 O O . CYS A 1 132 ? 4.786 -4.814 -17.946 1.00 98.00 132 CYS A O 1
ATOM 1005 N N . MET A 1 133 ? 2.902 -3.665 -17.519 1.00 96.50 133 MET A N 1
ATOM 1006 C CA . MET A 1 133 ? 2.085 -4.296 -18.550 1.00 96.50 133 MET A CA 1
ATOM 1007 C C . MET A 1 133 ? 1.769 -3.287 -19.652 1.00 96.50 133 MET A C 1
ATOM 1009 O O . MET A 1 133 ? 1.638 -2.093 -19.398 1.00 96.50 133 MET A O 1
ATOM 1013 N N . HIS A 1 134 ? 1.660 -3.777 -20.889 1.00 95.25 134 HIS A N 1
ATOM 1014 C CA . HIS A 1 134 ? 1.291 -2.967 -22.056 1.00 95.25 134 HIS A CA 1
ATOM 1015 C C . HIS A 1 134 ? 2.158 -1.706 -22.246 1.00 95.25 134 HIS A C 1
ATOM 1017 O O . HIS A 1 134 ? 1.637 -0.601 -22.422 1.00 95.25 134 HIS A O 1
ATOM 1023 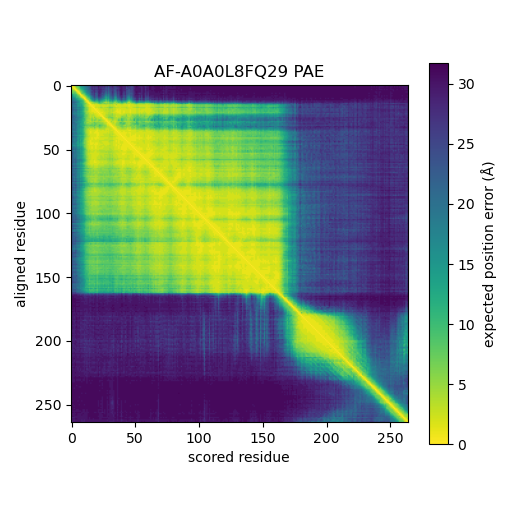N N . CYS A 1 135 ? 3.486 -1.880 -22.225 1.00 96.94 135 CYS A N 1
ATOM 1024 C CA . CYS A 1 135 ? 4.436 -0.803 -22.494 1.00 96.94 135 CYS A CA 1
ATOM 1025 C C . CYS A 1 135 ? 4.106 -0.066 -23.808 1.00 96.94 135 CYS A C 1
ATOM 1027 O O . CYS A 1 135 ? 3.826 -0.671 -24.844 1.00 96.94 135 CYS A O 1
ATOM 1029 N N . ARG A 1 136 ? 4.134 1.266 -23.752 1.00 96.38 136 ARG A N 1
ATOM 1030 C CA . ARG A 1 136 ? 3.872 2.204 -24.851 1.00 96.38 136 ARG A CA 1
ATOM 1031 C C . ARG A 1 136 ? 5.174 2.817 -25.364 1.00 96.38 136 ARG A C 1
ATOM 1033 O O . ARG A 1 136 ? 6.256 2.509 -24.875 1.00 96.38 136 ARG A O 1
ATOM 1040 N N . HIS A 1 137 ? 5.078 3.681 -26.373 1.00 96.19 137 HIS A N 1
ATOM 1041 C CA . HIS A 1 137 ? 6.221 4.421 -26.933 1.00 96.19 137 HIS A CA 1
ATOM 1042 C C . HIS A 1 137 ? 7.354 3.519 -27.452 1.00 96.19 137 HIS A C 1
ATOM 1044 O O . HIS A 1 137 ? 8.526 3.867 -27.357 1.00 96.19 137 HIS A O 1
ATOM 1050 N N . ASN A 1 138 ? 6.996 2.351 -27.998 1.00 96.94 138 ASN A N 1
ATOM 1051 C CA . ASN A 1 138 ? 7.934 1.335 -28.476 1.00 96.94 138 ASN A CA 1
ATOM 1052 C C . ASN A 1 138 ? 8.953 0.895 -27.414 1.00 96.94 138 ASN A C 1
ATOM 1054 O O . ASN A 1 138 ? 10.122 0.676 -27.730 1.00 96.94 138 ASN A O 1
ATOM 1058 N N . THR A 1 139 ? 8.507 0.776 -26.162 1.00 97.75 139 THR A N 1
ATOM 1059 C CA . THR A 1 139 ? 9.338 0.323 -25.042 1.00 97.75 139 THR A CA 1
ATOM 1060 C C . THR A 1 139 ? 8.991 -1.096 -24.592 1.00 97.75 139 THR A C 1
ATOM 1062 O O . THR A 1 139 ? 7.942 -1.642 -24.934 1.00 97.75 139 THR A O 1
ATOM 1065 N N . THR A 1 140 ? 9.900 -1.710 -23.847 1.00 97.44 140 THR A N 1
ATOM 1066 C CA . THR A 1 140 ? 9.808 -3.040 -23.241 1.00 97.44 140 THR A CA 1
ATOM 1067 C C . THR A 1 140 ? 10.656 -3.078 -21.965 1.00 97.44 140 THR A C 1
ATOM 1069 O O . THR A 1 140 ? 11.179 -2.048 -21.548 1.00 97.44 140 THR A O 1
ATOM 1072 N N . GLY A 1 141 ? 10.783 -4.242 -21.332 1.00 96.75 141 GLY A N 1
ATOM 1073 C CA . GLY A 1 141 ? 11.507 -4.408 -20.070 1.00 96.75 141 GLY A CA 1
ATOM 1074 C C . GLY A 1 141 ? 10.581 -4.384 -18.855 1.00 96.75 141 GLY A C 1
ATOM 1075 O O . GLY A 1 141 ? 9.373 -4.169 -18.968 1.00 96.75 141 GLY A O 1
ATOM 1076 N N . PHE A 1 142 ? 11.143 -4.647 -17.674 1.00 97.12 142 PHE A N 1
ATOM 1077 C CA . PHE A 1 142 ? 10.371 -4.767 -16.432 1.00 97.12 142 PHE A CA 1
ATOM 1078 C C . PHE A 1 142 ? 9.671 -3.453 -16.068 1.00 97.12 142 PHE A C 1
ATOM 1080 O O . PHE A 1 142 ? 8.539 -3.471 -15.586 1.00 97.12 142 PHE A O 1
ATOM 1087 N N . ALA A 1 143 ? 10.331 -2.324 -16.328 1.00 97.75 143 ALA A N 1
ATOM 1088 C CA . ALA A 1 143 ? 9.850 -0.985 -16.018 1.00 97.75 143 ALA A CA 1
ATOM 1089 C C . ALA A 1 143 ? 9.487 -0.194 -17.288 1.00 97.75 143 ALA A C 1
ATOM 1091 O O . ALA A 1 143 ? 9.394 1.037 -17.241 1.00 97.75 143 ALA A O 1
ATOM 1092 N N . CYS A 1 144 ? 9.299 -0.878 -18.425 1.00 97.88 144 CYS A N 1
ATOM 1093 C CA . CYS A 1 144 ? 9.217 -0.246 -19.745 1.00 97.88 144 CYS A CA 1
ATOM 1094 C C . CYS A 1 144 ? 10.427 0.683 -20.000 1.00 97.88 144 CYS A C 1
ATOM 1096 O O . CYS A 1 144 ? 10.279 1.838 -20.408 1.00 97.88 144 CYS A O 1
ATOM 1098 N N . ASP A 1 145 ? 11.609 0.196 -19.633 1.00 97.31 145 ASP A N 1
ATOM 1099 C CA . ASP A 1 145 ? 12.895 0.883 -19.524 1.00 97.31 145 ASP A CA 1
ATOM 1100 C C . ASP A 1 145 ? 13.874 0.567 -20.658 1.00 97.31 145 ASP A C 1
ATOM 1102 O O . ASP A 1 145 ? 14.953 1.148 -20.704 1.00 97.31 145 ASP A O 1
ATOM 1106 N N . ASP A 1 146 ? 13.471 -0.274 -21.606 1.00 96.75 146 ASP A N 1
ATOM 1107 C CA . ASP A 1 146 ? 14.219 -0.596 -22.816 1.00 96.75 146 ASP A CA 1
ATOM 1108 C C . ASP A 1 146 ? 13.422 -0.194 -24.059 1.00 96.75 146 ASP A C 1
ATOM 1110 O O . ASP A 1 146 ? 12.192 -0.206 -24.048 1.00 96.75 146 ASP A O 1
ATOM 1114 N N . CYS A 1 147 ? 14.091 0.118 -25.170 1.00 96.75 147 CYS A N 1
ATOM 1115 C CA . CYS A 1 147 ? 13.408 0.172 -26.464 1.00 96.75 147 CYS A CA 1
ATOM 1116 C C . CYS A 1 147 ? 13.105 -1.253 -26.961 1.00 96.75 147 CYS A C 1
ATOM 1118 O O . CYS A 1 147 ? 13.866 -2.193 -26.719 1.00 96.75 147 CYS A O 1
ATOM 1120 N N . LEU A 1 148 ? 11.998 -1.421 -27.687 1.00 96.38 148 LEU A N 1
ATOM 1121 C CA . LEU A 1 148 ? 11.652 -2.688 -28.331 1.00 96.38 148 LEU A CA 1
ATOM 1122 C C . LEU A 1 148 ? 12.779 -3.172 -29.263 1.00 96.38 148 LEU A C 1
ATOM 1124 O O . LEU A 1 148 ? 13.517 -2.360 -29.825 1.00 96.38 148 LEU A O 1
ATOM 1128 N N . PRO A 1 149 ? 12.897 -4.489 -29.507 1.00 93.75 149 PRO A N 1
ATOM 1129 C CA . PRO A 1 149 ? 13.829 -5.006 -30.503 1.00 93.75 149 PRO A CA 1
ATOM 1130 C C . PRO A 1 149 ? 13.643 -4.323 -31.869 1.00 93.75 149 PRO A C 1
ATOM 1132 O O . PRO A 1 149 ? 12.540 -4.295 -32.408 1.00 93.75 149 PRO A O 1
ATOM 1135 N N . GLY A 1 150 ? 14.728 -3.774 -32.427 1.00 90.88 150 GLY A N 1
ATOM 1136 C CA . GLY A 1 150 ? 14.703 -3.004 -33.683 1.00 90.88 150 GLY A CA 1
ATOM 1137 C C . GLY A 1 150 ? 14.482 -1.497 -33.505 1.00 90.88 150 GLY A C 1
ATOM 1138 O O . GLY A 1 150 ? 14.547 -0.751 -34.477 1.00 90.88 150 GLY A O 1
ATOM 1139 N N . TYR A 1 151 ? 14.270 -1.037 -32.274 1.00 93.56 151 TYR A N 1
ATOM 1140 C CA . TYR A 1 151 ? 14.208 0.376 -31.930 1.00 93.56 151 TYR A CA 1
ATOM 1141 C C . TYR A 1 151 ? 15.476 0.802 -31.190 1.00 93.56 151 TYR A C 1
ATOM 1143 O O . TYR A 1 151 ? 16.056 0.031 -30.422 1.00 93.56 151 TYR A O 1
ATOM 1151 N N . VAL A 1 152 ? 15.897 2.042 -31.415 1.00 92.31 152 VAL A N 1
ATOM 1152 C CA . VAL A 1 152 ? 17.039 2.677 -30.748 1.00 92.31 152 VAL A CA 1
ATOM 1153 C C . VAL A 1 152 ? 16.620 4.039 -30.202 1.00 92.31 152 VAL A C 1
ATOM 1155 O O . VAL A 1 152 ? 15.701 4.668 -30.724 1.00 92.31 152 VAL A O 1
ATOM 1158 N N . GLY A 1 153 ? 17.274 4.487 -29.134 1.00 93.69 153 GLY A N 1
ATOM 1159 C CA . GLY A 1 153 ? 16.955 5.743 -28.459 1.00 93.69 153 GLY A CA 1
ATOM 1160 C C . GLY A 1 153 ? 17.044 5.609 -26.945 1.00 93.69 153 GLY A C 1
ATOM 1161 O O . GLY A 1 153 ? 17.623 4.656 -26.426 1.00 93.69 153 GLY A O 1
ATOM 1162 N N . ASP A 1 154 ? 16.462 6.575 -26.247 1.00 95.25 154 ASP A N 1
ATOM 1163 C CA . ASP A 1 154 ? 16.397 6.636 -24.792 1.00 95.25 154 ASP A CA 1
ATOM 1164 C C . ASP A 1 154 ? 14.930 6.520 -24.332 1.00 95.25 154 ASP A C 1
ATOM 1166 O O . ASP A 1 154 ? 14.141 7.459 -24.509 1.00 95.25 154 ASP A O 1
ATOM 1170 N N . PRO A 1 155 ? 14.535 5.373 -23.752 1.00 95.12 155 PRO A N 1
ATOM 1171 C CA . PRO A 1 155 ? 13.161 5.099 -23.337 1.00 95.12 155 PRO A CA 1
ATOM 1172 C C . PRO A 1 155 ? 12.752 5.811 -22.040 1.00 95.12 155 PRO A C 1
ATOM 1174 O O . PRO A 1 155 ? 11.560 5.828 -21.718 1.00 95.12 155 PRO A O 1
ATOM 1177 N N . ILE A 1 156 ? 13.678 6.399 -21.276 1.00 95.88 156 ILE A N 1
ATOM 1178 C CA . ILE A 1 156 ? 13.395 6.979 -19.953 1.00 95.88 156 ILE A CA 1
ATOM 1179 C C . ILE A 1 156 ? 13.386 8.501 -20.022 1.00 95.88 156 ILE A C 1
ATOM 1181 O O . ILE A 1 156 ? 12.368 9.101 -19.678 1.00 95.88 156 ILE A O 1
ATOM 1185 N N . LEU A 1 157 ? 14.482 9.116 -20.464 1.00 95.25 157 LEU A N 1
ATOM 1186 C CA . LEU A 1 157 ? 14.649 10.567 -20.420 1.00 95.25 157 LEU A CA 1
ATOM 1187 C C . LEU A 1 157 ? 14.074 11.236 -21.671 1.00 95.25 157 LEU A C 1
ATOM 1189 O O . LEU A 1 157 ? 13.242 12.131 -21.553 1.00 95.25 157 LEU A O 1
ATOM 1193 N N . HIS A 1 158 ? 14.484 10.792 -22.863 1.00 94.31 158 HIS A N 1
ATOM 1194 C CA . HIS A 1 158 ? 14.097 11.451 -24.120 1.00 94.31 158 HIS A CA 1
ATOM 1195 C C . HIS A 1 158 ? 12.840 10.873 -24.779 1.00 94.31 158 HIS A C 1
ATOM 1197 O O . HIS A 1 158 ? 12.270 11.516 -25.658 1.00 94.31 158 HIS A O 1
ATOM 1203 N N . LYS A 1 159 ? 12.397 9.677 -24.372 1.00 95.12 159 LYS A N 1
ATOM 1204 C CA . LYS A 1 159 ? 11.192 9.000 -24.889 1.00 95.12 159 LYS A CA 1
ATOM 1205 C C . LYS A 1 159 ? 11.184 8.820 -26.411 1.00 95.12 159 LYS A C 1
ATOM 1207 O O . LYS A 1 159 ? 10.130 8.862 -27.040 1.00 95.12 159 LYS A O 1
ATOM 1212 N N . ASN A 1 160 ? 12.350 8.615 -27.016 1.00 94.62 160 ASN A N 1
ATOM 1213 C CA . ASN A 1 160 ? 12.533 8.670 -28.467 1.00 94.62 160 ASN A CA 1
ATOM 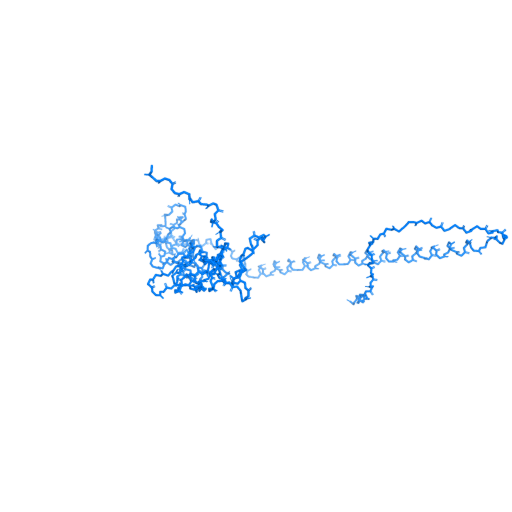1214 C C . ASN A 1 160 ? 12.944 7.323 -29.078 1.00 94.62 160 ASN A C 1
ATOM 1216 O O . ASN A 1 160 ? 13.819 7.284 -29.938 1.00 94.62 160 ASN A O 1
ATOM 1220 N N . CYS A 1 161 ? 12.308 6.223 -28.666 1.00 95.75 161 CYS A N 1
ATOM 1221 C CA . CYS A 1 161 ? 12.520 4.928 -29.312 1.00 95.75 161 CYS A CA 1
ATOM 1222 C C . CYS A 1 161 ? 11.993 4.966 -30.755 1.00 95.75 161 CYS A C 1
ATOM 1224 O O . CYS A 1 161 ? 10.783 4.872 -31.002 1.00 95.75 161 CYS A O 1
ATOM 1226 N N . THR A 1 162 ? 12.909 5.092 -31.714 1.00 95.06 162 THR A N 1
ATOM 1227 C CA . THR A 1 162 ? 12.627 5.136 -33.151 1.00 95.06 162 THR A CA 1
ATOM 1228 C C . THR A 1 162 ? 13.125 3.869 -33.832 1.00 95.06 162 THR A C 1
ATOM 1230 O O . THR A 1 162 ? 14.099 3.251 -33.404 1.00 95.06 162 THR A O 1
ATOM 1233 N N . TYR A 1 163 ? 12.406 3.439 -34.868 1.00 92.25 163 TYR A N 1
ATOM 1234 C CA . TYR A 1 163 ? 12.761 2.240 -35.615 1.00 92.25 163 TYR A CA 1
ATOM 1235 C C . TYR A 1 163 ? 13.998 2.524 -36.469 1.00 92.25 163 TYR A C 1
ATOM 1237 O O . TYR A 1 163 ? 13.936 3.325 -37.404 1.00 92.25 163 TYR A O 1
ATOM 1245 N N . GLU A 1 164 ? 15.105 1.849 -36.176 1.00 80.56 164 GLU A N 1
ATOM 1246 C CA . GLU A 1 164 ? 16.210 1.739 -37.120 1.00 80.56 164 GLU A CA 1
ATOM 1247 C C . GLU A 1 164 ? 16.012 0.433 -37.887 1.00 80.56 164 GLU A C 1
ATOM 1249 O O . GLU A 1 164 ? 16.104 -0.661 -37.331 1.00 80.56 164 GLU A O 1
ATOM 1254 N N . GLY A 1 165 ? 15.690 0.549 -39.178 1.00 62.59 165 GLY A N 1
ATOM 1255 C CA . GLY A 1 165 ? 15.501 -0.608 -40.046 1.00 62.59 165 GLY A CA 1
ATOM 1256 C C . GLY A 1 165 ? 16.666 -1.595 -39.968 1.00 62.59 165 GLY A C 1
ATOM 1257 O O . GLY A 1 165 ? 17.815 -1.210 -39.757 1.00 62.59 165 GLY A O 1
ATOM 1258 N N . PHE A 1 166 ? 16.355 -2.878 -40.169 1.00 58.50 166 PHE A N 1
ATOM 1259 C CA . PHE A 1 166 ? 17.282 -4.012 -40.268 1.00 58.50 166 PHE A CA 1
ATOM 1260 C C . PHE A 1 166 ? 18.259 -3.838 -41.455 1.00 58.50 166 PHE A C 1
ATOM 1262 O O . PHE A 1 166 ? 18.149 -4.496 -42.483 1.00 58.50 166 PHE A O 1
ATOM 1269 N N . GLY A 1 167 ? 19.173 -2.873 -41.356 1.00 55.16 167 GLY A N 1
ATOM 1270 C CA . GLY A 1 167 ? 20.058 -2.423 -42.436 1.00 55.16 167 GLY A CA 1
ATOM 1271 C C . GLY A 1 167 ? 21.444 -1.986 -41.962 1.00 55.16 167 GLY A C 1
ATOM 1272 O O . GLY A 1 167 ? 22.279 -1.588 -42.768 1.00 55.16 167 GLY A O 1
ATOM 1273 N N . ARG A 1 168 ? 21.734 -2.110 -40.668 1.00 53.00 168 ARG A N 1
ATOM 1274 C CA . ARG A 1 168 ? 23.104 -2.197 -40.176 1.00 53.00 168 ARG A CA 1
ATOM 1275 C C . ARG A 1 168 ? 23.191 -3.491 -39.404 1.00 53.00 168 ARG A C 1
ATOM 1277 O O . ARG A 1 168 ? 22.484 -3.678 -38.416 1.00 53.00 168 ARG A O 1
ATOM 1284 N N . THR A 1 169 ? 24.046 -4.392 -39.875 1.00 51.12 169 THR A N 1
ATOM 1285 C CA . THR A 1 169 ? 24.657 -5.393 -39.008 1.00 51.12 169 THR A CA 1
ATOM 1286 C C . THR A 1 169 ? 24.952 -4.694 -37.693 1.00 51.12 169 THR A C 1
ATOM 1288 O O . THR A 1 169 ? 25.737 -3.743 -37.680 1.00 51.12 169 THR A O 1
ATOM 1291 N N . LYS A 1 170 ? 24.303 -5.113 -36.602 1.00 52.91 170 LYS A N 1
ATOM 1292 C CA . LYS A 1 170 ? 24.881 -4.865 -35.292 1.00 52.91 170 LYS A CA 1
ATOM 1293 C C . LYS A 1 170 ? 26.304 -5.394 -35.440 1.00 52.91 170 LYS A C 1
ATOM 1295 O O . LYS A 1 170 ? 26.496 -6.605 -35.503 1.00 52.91 170 LYS A O 1
ATOM 1300 N N . THR A 1 171 ? 27.304 -4.519 -35.512 1.00 52.25 171 THR A N 1
ATOM 1301 C CA . THR A 1 171 ? 28.500 -4.808 -34.747 1.00 52.25 171 THR A CA 1
ATOM 1302 C C . THR A 1 171 ? 27.932 -4.964 -33.358 1.00 52.25 171 THR A C 1
ATOM 1304 O O . THR A 1 171 ? 27.582 -3.995 -32.686 1.00 52.25 171 THR A O 1
ATOM 1307 N N . SER A 1 172 ? 27.668 -6.213 -32.984 1.00 50.81 172 SER A N 1
ATOM 1308 C CA . SER A 1 172 ? 27.649 -6.563 -31.595 1.00 50.81 172 SER A CA 1
ATOM 1309 C C . SER A 1 172 ? 28.946 -5.958 -31.081 1.00 50.81 172 SER A C 1
ATOM 1311 O O . SER A 1 172 ? 30.025 -6.515 -31.270 1.00 50.81 172 SER A O 1
ATOM 1313 N N . VAL A 1 173 ? 28.849 -4.812 -30.410 1.00 52.97 173 VAL A N 1
ATOM 1314 C CA . VAL A 1 173 ? 29.509 -4.749 -29.125 1.00 52.97 173 VAL A CA 1
ATOM 1315 C C . VAL A 1 173 ? 28.870 -5.921 -28.404 1.00 52.97 173 VAL A C 1
ATOM 1317 O O . VAL A 1 173 ? 27.774 -5.835 -27.854 1.00 52.97 173 VAL A O 1
ATOM 1320 N N . GLU A 1 174 ? 29.485 -7.086 -28.598 1.00 48.16 174 GLU A N 1
ATOM 1321 C CA . GLU A 1 174 ? 29.443 -8.156 -27.650 1.00 48.16 174 GLU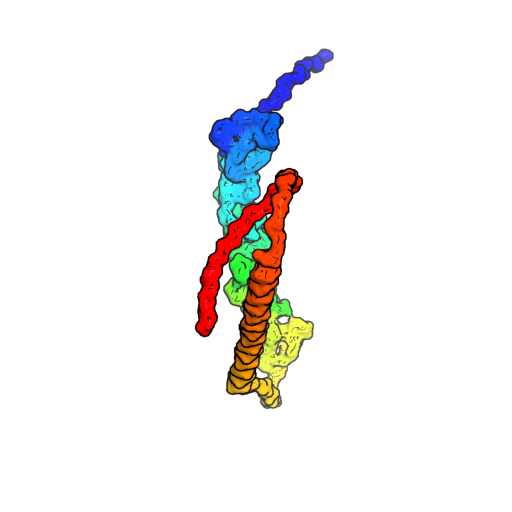 A CA 1
ATOM 1322 C C . GLU A 1 174 ? 29.822 -7.408 -26.385 1.00 48.16 174 GLU A C 1
ATOM 1324 O O . GLU A 1 174 ? 30.970 -7.005 -26.196 1.00 48.16 174 GLU A O 1
ATOM 1329 N N . SER A 1 175 ? 28.807 -7.040 -25.599 1.00 49.34 175 SER A N 1
ATOM 1330 C CA . SER A 1 175 ? 29.008 -6.811 -24.187 1.00 49.34 175 SER A CA 1
ATOM 1331 C C . SER A 1 175 ? 29.751 -8.068 -23.822 1.00 49.34 175 SER A C 1
ATOM 1333 O O . SER A 1 175 ? 29.156 -9.140 -23.927 1.00 49.34 175 SER A O 1
ATOM 1335 N N . GLN A 1 176 ? 31.071 -7.957 -23.645 1.00 57.16 176 GLN A N 1
ATOM 1336 C CA . GLN A 1 176 ? 31.917 -9.090 -23.344 1.00 57.16 176 GLN A CA 1
ATOM 1337 C C . GLN A 1 176 ? 31.289 -9.645 -22.083 1.00 57.16 176 GLN A C 1
ATOM 1339 O O . GLN A 1 176 ? 31.474 -9.099 -20.995 1.00 57.16 176 GLN A O 1
ATOM 1344 N N . LYS A 1 177 ? 30.409 -10.636 -22.245 1.00 58.16 177 LYS A N 1
ATOM 1345 C CA . LYS A 1 177 ? 29.774 -11.313 -21.140 1.00 58.16 177 LYS A CA 1
ATOM 1346 C C . LYS A 1 177 ? 30.969 -11.974 -20.522 1.00 58.16 177 LYS A C 1
ATOM 1348 O O . LYS A 1 177 ? 31.532 -12.888 -21.122 1.00 58.16 177 LYS A O 1
ATOM 1353 N N . LEU A 1 178 ? 31.428 -11.395 -19.416 1.00 58.50 178 LEU A N 1
ATOM 1354 C CA . LEU A 1 178 ? 32.548 -11.898 -18.654 1.00 58.50 178 LEU A CA 1
ATOM 1355 C C . LEU A 1 178 ? 32.263 -13.388 -18.503 1.00 58.50 178 LEU A C 1
ATOM 1357 O O . LEU A 1 178 ? 31.236 -13.741 -17.919 1.00 58.50 178 LEU A O 1
ATOM 1361 N N . SER A 1 179 ? 33.051 -14.221 -19.197 1.00 77.81 179 SER A N 1
ATOM 1362 C CA . SER A 1 179 ? 32.719 -15.634 -19.389 1.00 77.81 179 SER A CA 1
ATOM 1363 C C . SER A 1 179 ? 32.335 -16.223 -18.035 1.00 77.81 179 SER A C 1
ATOM 1365 O O . SER A 1 179 ? 32.951 -15.866 -17.029 1.00 77.81 179 SER A O 1
ATOM 1367 N N . GLY A 1 180 ? 31.316 -17.086 -17.967 1.00 74.75 180 GLY A N 1
ATOM 1368 C CA . GLY A 1 180 ? 30.871 -17.662 -16.689 1.00 74.75 180 GLY A CA 1
ATOM 1369 C C . GLY A 1 180 ? 32.034 -18.268 -15.890 1.00 74.75 180 GLY A C 1
ATOM 1370 O O . GLY A 1 180 ? 32.055 -18.200 -14.665 1.00 74.75 180 GLY A O 1
ATOM 1371 N N . THR A 1 181 ? 33.066 -18.741 -16.594 1.00 80.19 181 THR A N 1
ATOM 1372 C CA . THR A 1 181 ? 34.347 -19.178 -16.034 1.00 80.19 181 THR A CA 1
ATOM 1373 C C . THR A 1 181 ? 35.109 -18.060 -15.315 1.00 80.19 181 THR A C 1
ATOM 1375 O O . THR A 1 181 ? 35.624 -18.279 -14.228 1.00 80.19 181 THR A O 1
ATOM 1378 N N . VAL A 1 182 ? 35.167 -16.851 -15.875 1.00 82.44 182 VAL A N 1
ATOM 1379 C CA . VAL A 1 182 ? 35.832 -15.685 -15.270 1.00 82.44 182 VAL A CA 1
ATOM 1380 C C . VAL A 1 182 ? 35.084 -15.220 -14.021 1.00 82.44 182 VAL A C 1
ATOM 1382 O O . VAL A 1 182 ? 35.718 -14.977 -12.998 1.00 82.44 182 VAL A O 1
ATOM 1385 N N . ILE A 1 183 ? 33.748 -15.165 -14.057 1.00 84.50 183 ILE A N 1
ATOM 1386 C CA . ILE A 1 183 ? 32.935 -14.842 -12.869 1.00 84.50 183 ILE A CA 1
ATOM 1387 C C . ILE A 1 183 ? 33.170 -15.887 -11.773 1.00 84.50 183 ILE A C 1
ATOM 1389 O O . ILE A 1 183 ? 33.409 -15.531 -10.622 1.00 84.50 183 ILE A O 1
ATOM 1393 N N . PHE A 1 184 ? 33.169 -17.171 -12.131 1.00 85.69 184 PHE A N 1
ATOM 1394 C CA . PHE A 1 184 ? 33.430 -18.264 -11.198 1.00 85.69 184 PHE A CA 1
ATOM 1395 C C . PHE A 1 184 ? 34.825 -18.171 -10.563 1.00 85.69 184 PHE A C 1
ATOM 1397 O O . PHE A 1 184 ? 34.954 -18.302 -9.347 1.00 85.69 184 PHE A O 1
ATOM 1404 N N . VAL A 1 185 ? 35.860 -17.865 -11.352 1.00 89.75 185 VAL A N 1
ATOM 1405 C CA . VAL A 1 185 ? 37.227 -17.657 -10.847 1.00 89.75 185 VAL A CA 1
ATOM 1406 C C . VAL A 1 185 ? 37.290 -16.462 -9.895 1.00 89.75 185 VAL A C 1
ATOM 1408 O O . VAL A 1 185 ? 37.884 -16.580 -8.827 1.00 89.75 185 VAL A O 1
ATOM 1411 N N . ILE A 1 186 ? 36.641 -15.339 -10.220 1.00 90.12 186 ILE A N 1
ATOM 1412 C CA . ILE A 1 186 ? 36.599 -14.160 -9.340 1.00 90.12 186 ILE A CA 1
ATOM 1413 C C . ILE A 1 186 ? 35.910 -14.500 -8.015 1.00 90.12 186 ILE A C 1
ATOM 1415 O O . ILE A 1 186 ? 36.452 -14.201 -6.953 1.00 90.12 186 ILE A O 1
ATOM 1419 N N . VAL A 1 187 ? 34.755 -15.170 -8.055 1.00 92.44 187 VAL A N 1
ATOM 1420 C CA . VAL A 1 187 ? 34.013 -15.566 -6.848 1.00 92.44 187 VAL A CA 1
ATOM 1421 C C . VAL A 1 187 ? 34.834 -16.524 -5.985 1.00 92.44 187 VAL A C 1
ATOM 1423 O O . VAL A 1 187 ? 34.890 -16.339 -4.770 1.00 92.44 187 VAL A O 1
ATOM 1426 N N . LEU A 1 188 ? 35.522 -17.498 -6.588 1.00 95.06 188 LEU A N 1
ATOM 1427 C CA . LEU A 1 188 ? 36.411 -18.408 -5.862 1.00 95.06 188 LEU A CA 1
ATOM 1428 C C . LEU A 1 188 ? 37.584 -17.674 -5.211 1.00 95.06 188 LEU A C 1
ATOM 1430 O O . LEU A 1 188 ? 37.871 -17.910 -4.039 1.00 95.06 188 LEU A O 1
ATOM 1434 N N . VAL A 1 189 ? 38.242 -16.761 -5.930 1.00 95.38 189 VAL A N 1
ATOM 1435 C CA . VAL A 1 189 ? 39.341 -15.958 -5.376 1.00 95.38 189 VAL A CA 1
ATOM 1436 C C . VAL A 1 189 ? 38.837 -15.090 -4.224 1.00 95.38 189 VAL A C 1
ATOM 1438 O O . VAL A 1 189 ? 39.438 -15.098 -3.153 1.00 95.38 189 VAL A O 1
ATOM 1441 N N . CYS A 1 190 ? 37.705 -14.402 -4.385 1.00 94.94 190 CYS A N 1
ATOM 1442 C CA . CYS A 1 190 ? 37.092 -13.617 -3.314 1.00 94.94 190 CYS A CA 1
ATOM 1443 C C . CYS A 1 190 ? 36.749 -14.480 -2.093 1.00 94.94 190 CYS A C 1
ATOM 1445 O O . CYS A 1 190 ? 37.053 -14.087 -0.969 1.00 94.94 190 CYS A O 1
ATOM 1447 N N . PHE A 1 191 ? 36.174 -15.668 -2.294 1.00 95.75 191 PHE A N 1
ATOM 1448 C CA . PHE A 1 191 ? 35.845 -16.589 -1.207 1.00 95.75 191 PHE A CA 1
ATOM 1449 C C . PHE A 1 191 ? 37.097 -17.066 -0.460 1.00 95.75 191 PHE A C 1
ATOM 1451 O O . PHE A 1 191 ? 37.119 -17.052 0.769 1.00 95.75 191 PHE A O 1
ATOM 1458 N N . LEU A 1 192 ? 38.165 -17.416 -1.183 1.00 96.00 192 LEU A N 1
ATOM 1459 C CA . LEU A 1 192 ? 39.444 -17.813 -0.591 1.00 96.00 192 LEU A CA 1
ATOM 1460 C C . LEU A 1 192 ? 40.098 -16.667 0.189 1.00 96.00 192 LEU A C 1
ATOM 1462 O O . LEU A 1 192 ? 40.624 -16.897 1.276 1.00 96.00 192 LEU A O 1
ATOM 1466 N N . LEU A 1 193 ? 40.032 -15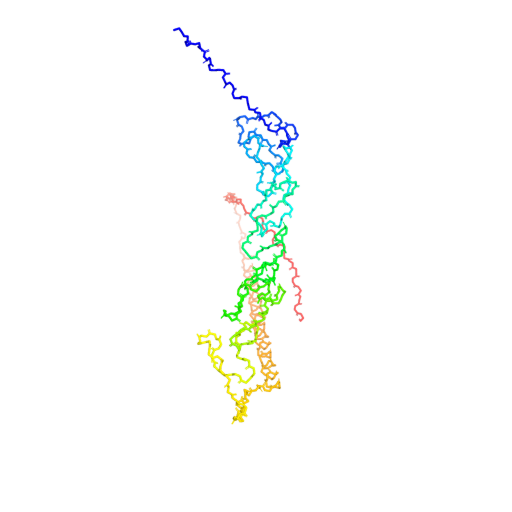.432 -0.316 1.00 95.81 193 LEU A N 1
ATOM 1467 C CA . LEU A 1 193 ? 40.545 -14.252 0.386 1.00 95.81 193 LEU A CA 1
ATOM 1468 C C . LEU A 1 193 ? 39.755 -13.965 1.667 1.00 95.81 193 LEU A C 1
ATOM 1470 O O . LEU A 1 193 ? 40.356 -13.706 2.712 1.00 95.81 193 LEU A O 1
ATOM 1474 N N . ILE A 1 194 ? 38.424 -14.058 1.614 1.00 95.31 194 ILE A N 1
ATOM 1475 C CA . ILE A 1 194 ? 37.562 -13.915 2.793 1.00 95.31 194 ILE A CA 1
ATOM 1476 C C . ILE A 1 194 ? 37.896 -15.010 3.807 1.00 95.31 194 ILE A C 1
ATOM 1478 O O . ILE A 1 194 ? 38.182 -14.698 4.962 1.00 95.31 194 ILE A O 1
ATOM 1482 N N . PHE A 1 195 ? 37.958 -16.271 3.382 1.00 95.44 195 PHE A N 1
ATOM 1483 C CA . PHE A 1 195 ? 38.295 -17.387 4.261 1.00 95.44 195 PHE A CA 1
ATOM 1484 C C . PHE A 1 195 ? 39.677 -17.216 4.906 1.00 95.44 195 PHE A C 1
ATOM 1486 O O . PHE A 1 195 ? 39.813 -17.375 6.118 1.00 95.44 195 PHE A O 1
ATOM 1493 N N . LEU A 1 196 ? 40.689 -16.804 4.135 1.00 95.81 196 LEU A N 1
ATOM 1494 C CA . LEU A 1 196 ? 42.035 -16.536 4.643 1.00 95.81 196 LEU A CA 1
ATOM 1495 C C . LEU A 1 196 ? 42.035 -15.381 5.652 1.00 95.81 196 LEU A C 1
ATOM 1497 O O . LEU A 1 196 ? 42.655 -15.486 6.706 1.00 95.81 196 LEU A O 1
ATOM 1501 N N . SER A 1 197 ? 41.332 -14.285 5.362 1.00 94.62 197 SER A N 1
ATOM 1502 C CA . SER A 1 197 ? 41.239 -13.141 6.276 1.00 94.62 197 SER A CA 1
ATOM 1503 C C . SER A 1 197 ? 40.568 -13.508 7.601 1.00 94.62 197 SER A C 1
ATOM 1505 O O . SER A 1 197 ? 41.079 -13.146 8.662 1.00 94.62 197 SER A O 1
ATOM 1507 N N . VAL A 1 198 ? 39.491 -14.296 7.553 1.00 95.06 198 VAL A N 1
ATOM 1508 C CA . VAL A 1 198 ? 38.786 -14.814 8.729 1.00 95.06 198 VAL A CA 1
ATOM 1509 C C . VAL A 1 198 ? 39.692 -15.767 9.506 1.00 95.06 198 VAL A C 1
ATOM 1511 O O . VAL A 1 198 ? 39.848 -15.617 10.715 1.00 95.06 198 VAL A O 1
ATOM 1514 N N . PHE A 1 199 ? 40.371 -16.688 8.823 1.00 94.50 199 PHE A N 1
ATOM 1515 C CA . PHE A 1 199 ? 41.329 -17.600 9.441 1.00 94.50 199 PHE A CA 1
ATOM 1516 C C . PHE A 1 199 ? 42.470 -16.849 10.141 1.00 94.50 199 PHE A C 1
ATOM 1518 O O . PHE A 1 199 ? 42.767 -17.112 11.306 1.00 94.50 199 PHE A O 1
ATOM 1525 N N . LEU A 1 200 ? 43.081 -15.865 9.477 1.00 93.44 200 LEU A N 1
ATOM 1526 C CA . LEU A 1 200 ? 44.138 -15.033 10.057 1.00 93.44 200 LEU A CA 1
ATOM 1527 C C . LEU A 1 200 ? 43.625 -14.192 11.229 1.00 93.44 200 LEU A C 1
ATOM 1529 O O . LEU A 1 200 ? 44.351 -14.000 12.207 1.00 93.44 200 LEU A O 1
ATOM 1533 N N . TYR A 1 201 ? 42.388 -13.705 11.158 1.00 94.62 201 TYR A N 1
ATOM 1534 C CA . TYR A 1 201 ? 41.730 -12.993 12.248 1.00 94.62 201 TYR A CA 1
ATOM 1535 C C . TYR A 1 201 ? 41.550 -13.895 13.476 1.00 94.62 201 TYR A C 1
ATOM 1537 O O . TYR A 1 201 ? 42.024 -13.546 14.561 1.00 94.62 201 TYR A O 1
ATOM 1545 N N . TYR A 1 202 ? 40.980 -15.091 13.300 1.00 91.12 202 TYR A N 1
ATOM 1546 C CA . TYR A 1 202 ? 40.841 -16.078 14.373 1.00 91.12 202 TYR A CA 1
ATOM 1547 C C . TYR A 1 202 ? 42.198 -16.505 14.931 1.00 91.12 202 TYR A C 1
ATOM 1549 O O . TYR A 1 202 ? 42.393 -16.492 16.144 1.00 91.12 202 TYR A O 1
ATOM 1557 N N . HIS A 1 203 ? 43.182 -16.783 14.075 1.00 90.25 203 HIS A N 1
ATOM 1558 C CA . HIS A 1 203 ? 44.532 -17.131 14.509 1.00 90.25 203 HIS A CA 1
ATOM 1559 C C . HIS A 1 203 ? 45.182 -15.997 15.324 1.00 90.25 203 HIS A C 1
ATOM 1561 O O . HIS A 1 203 ? 45.812 -16.242 16.357 1.00 90.25 203 HIS A O 1
ATOM 1567 N N . ARG A 1 204 ? 45.000 -14.728 14.931 1.00 89.50 204 ARG A N 1
ATOM 1568 C CA . ARG A 1 204 ? 45.468 -13.562 15.706 1.00 89.50 204 ARG A CA 1
ATOM 1569 C C . ARG A 1 204 ? 44.774 -13.445 17.062 1.00 89.50 204 ARG A C 1
ATOM 1571 O O . ARG A 1 204 ? 45.439 -13.122 18.046 1.00 89.50 204 ARG A O 1
ATOM 1578 N N . ILE A 1 205 ? 43.475 -13.723 17.144 1.00 88.38 205 ILE A N 1
ATOM 1579 C CA . ILE A 1 205 ? 42.745 -13.725 18.419 1.00 88.38 205 ILE A CA 1
ATOM 1580 C C . ILE A 1 205 ? 43.232 -14.868 19.304 1.00 88.38 205 IL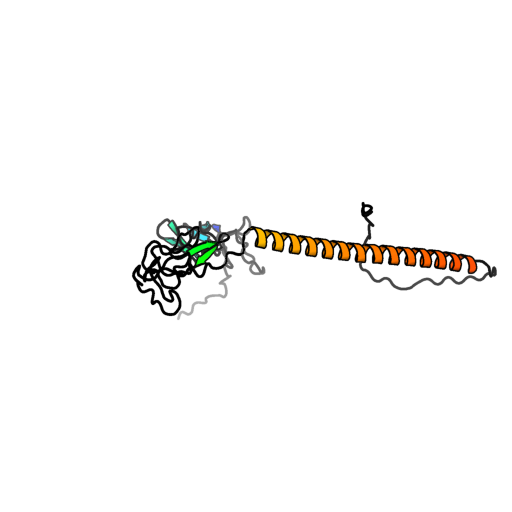E A C 1
ATOM 1582 O O . ILE A 1 205 ? 43.654 -14.621 20.430 1.00 88.38 205 ILE A O 1
ATOM 1586 N N . CYS A 1 206 ? 43.272 -16.098 18.794 1.00 84.44 206 CYS A N 1
ATOM 1587 C CA . CYS A 1 206 ? 43.735 -17.261 19.547 1.00 84.44 206 CYS A CA 1
ATOM 1588 C C . CYS A 1 206 ? 45.179 -17.096 20.034 1.00 84.44 206 CYS A C 1
ATOM 1590 O O . CYS A 1 206 ? 45.491 -17.447 21.170 1.00 84.44 206 CYS A O 1
ATOM 1592 N N . THR A 1 207 ? 46.071 -16.525 19.220 1.00 84.44 207 THR A N 1
ATOM 1593 C CA . THR A 1 207 ? 47.452 -16.246 19.647 1.00 84.44 207 THR A CA 1
ATOM 1594 C C . THR A 1 207 ? 47.521 -15.150 20.710 1.00 84.44 207 THR A C 1
ATOM 1596 O O . THR A 1 207 ? 48.319 -15.284 21.638 1.00 84.44 207 THR A O 1
ATOM 1599 N N . LYS A 1 208 ? 46.678 -14.108 20.642 1.00 85.69 208 LYS A N 1
ATOM 1600 C CA . LYS A 1 208 ? 46.546 -13.105 21.714 1.00 85.69 208 LYS A CA 1
ATOM 1601 C C . LYS A 1 208 ? 46.012 -13.717 23.006 1.00 85.69 208 LYS A C 1
ATOM 1603 O O . LYS A 1 208 ? 46.623 -13.505 24.045 1.00 85.69 208 LYS A O 1
ATOM 1608 N N . VAL A 1 209 ? 44.958 -14.529 22.946 1.00 81.19 209 VAL A N 1
ATOM 1609 C CA . VAL A 1 209 ? 44.385 -15.213 24.118 1.00 81.19 209 VAL A CA 1
ATOM 1610 C C . VAL A 1 209 ? 45.404 -16.173 24.739 1.00 81.19 209 VAL A C 1
ATOM 1612 O O . VAL A 1 209 ? 45.643 -16.115 25.939 1.00 81.19 209 VAL A O 1
ATOM 1615 N N . LYS A 1 210 ? 46.117 -16.975 23.934 1.00 78.88 210 LYS A N 1
ATOM 1616 C CA . LYS A 1 210 ? 47.211 -17.844 24.418 1.00 78.88 210 LYS A CA 1
ATOM 1617 C C . LYS A 1 210 ? 48.403 -17.066 24.993 1.00 78.88 210 LYS A C 1
ATOM 1619 O O . LYS A 1 210 ? 49.168 -17.622 25.780 1.00 78.88 210 LYS A O 1
ATOM 1624 N N . ARG A 1 211 ? 48.637 -15.818 24.569 1.00 74.75 211 ARG A N 1
ATOM 1625 C CA . ARG A 1 211 ? 49.664 -14.939 25.163 1.00 74.75 211 ARG A CA 1
ATOM 1626 C C . ARG A 1 211 ? 49.182 -14.342 26.482 1.00 74.75 211 ARG A C 1
ATOM 1628 O O . ARG A 1 211 ? 49.929 -14.408 27.447 1.00 74.75 211 ARG A O 1
ATOM 1635 N N . LEU A 1 212 ? 47.947 -13.843 26.538 1.00 72.50 212 LEU A N 1
ATOM 1636 C CA . LEU A 1 212 ? 47.336 -13.321 27.763 1.00 72.50 212 LEU A CA 1
ATOM 1637 C C . LEU A 1 212 ? 47.261 -14.397 28.847 1.00 72.50 212 LEU A C 1
ATOM 1639 O O . LEU A 1 212 ? 47.704 -14.148 29.956 1.00 72.50 212 LEU A O 1
ATOM 1643 N N . ASN A 1 213 ? 46.836 -15.615 28.503 1.00 67.75 213 ASN A N 1
ATOM 1644 C CA . ASN A 1 213 ? 46.749 -16.711 29.468 1.00 67.75 213 ASN A CA 1
ATOM 1645 C C . ASN A 1 213 ? 48.135 -17.144 29.994 1.00 67.75 213 ASN A C 1
ATOM 1647 O O . ASN A 1 213 ? 48.301 -17.408 31.177 1.00 67.75 213 ASN A O 1
ATOM 1651 N N . ARG A 1 214 ? 49.171 -17.138 29.138 1.00 68.06 214 ARG A N 1
ATOM 1652 C CA . ARG A 1 214 ? 50.558 -17.393 29.577 1.00 68.06 214 ARG A CA 1
ATOM 1653 C C . ARG A 1 214 ? 51.132 -16.280 30.448 1.00 68.06 214 ARG A C 1
ATOM 1655 O O . ARG A 1 214 ? 51.975 -16.568 31.289 1.00 68.06 214 ARG A O 1
ATOM 1662 N N . ASN A 1 215 ? 50.728 -15.034 30.222 1.00 63.56 215 ASN A N 1
ATOM 1663 C CA . ASN A 1 215 ? 51.138 -13.918 31.067 1.00 63.56 215 ASN A CA 1
ATOM 1664 C C . ASN A 1 215 ? 50.409 -13.975 32.414 1.00 63.56 215 ASN A C 1
ATOM 1666 O O . ASN A 1 215 ? 51.066 -13.889 33.438 1.00 63.56 215 ASN A O 1
ATOM 1670 N N . GLN A 1 216 ? 49.108 -14.272 32.418 1.00 62.97 216 GLN A N 1
ATOM 1671 C CA . GLN A 1 216 ? 48.325 -14.423 33.643 1.00 62.97 216 GLN A CA 1
ATOM 1672 C C . GLN A 1 216 ? 48.827 -15.584 34.511 1.00 62.97 216 GLN A C 1
ATOM 1674 O O . GLN A 1 216 ? 49.061 -15.403 35.696 1.00 62.97 216 GLN A O 1
ATOM 1679 N N . GLN A 1 217 ? 49.164 -16.729 33.909 1.00 59.56 217 GLN A N 1
ATOM 1680 C CA . GLN A 1 217 ? 49.773 -17.846 34.639 1.00 59.56 217 GLN A CA 1
ATOM 1681 C C . GLN A 1 217 ? 51.165 -17.510 35.219 1.00 59.56 217 GLN A C 1
ATOM 1683 O O . GLN A 1 217 ? 51.558 -18.075 36.240 1.00 59.56 217 GLN A O 1
ATOM 1688 N N . LYS A 1 218 ? 51.918 -16.589 34.593 1.00 59.44 218 LYS A N 1
ATOM 1689 C CA . LYS A 1 218 ? 53.184 -16.070 35.142 1.00 59.44 218 LYS A CA 1
ATOM 1690 C C . LYS A 1 218 ? 52.954 -15.075 36.281 1.00 59.44 218 LYS A C 1
ATOM 1692 O O . LYS A 1 218 ? 53.708 -15.118 37.249 1.00 59.44 218 LYS A O 1
ATOM 1697 N N . ASP A 1 219 ? 51.935 -14.226 36.177 1.00 58.19 219 ASP A N 1
ATOM 1698 C CA . ASP A 1 219 ? 51.567 -13.259 37.215 1.00 58.19 219 ASP A CA 1
ATOM 1699 C C . ASP A 1 219 ? 51.018 -13.975 38.462 1.00 58.19 219 ASP A C 1
ATOM 1701 O O . ASP A 1 219 ? 51.415 -13.648 39.580 1.00 58.19 219 ASP A O 1
ATOM 1705 N N . ASP A 1 220 ? 50.222 -15.034 38.284 1.00 56.94 220 ASP A N 1
ATOM 1706 C CA . ASP A 1 220 ? 49.709 -15.871 39.376 1.00 56.94 220 ASP A CA 1
ATOM 1707 C C . ASP A 1 220 ? 50.846 -16.637 40.084 1.00 56.94 220 ASP A C 1
ATOM 1709 O O . ASP A 1 220 ? 50.903 -16.680 41.312 1.00 56.94 220 ASP A O 1
ATOM 1713 N N . GLN A 1 221 ? 51.826 -17.177 39.341 1.00 58.84 221 GLN A N 1
ATOM 1714 C CA . GLN A 1 221 ? 53.025 -17.791 39.938 1.00 58.84 221 GLN A CA 1
ATOM 1715 C C . GLN A 1 221 ? 53.936 -16.780 40.652 1.00 58.84 221 GLN A C 1
ATOM 1717 O O . GLN A 1 221 ? 54.569 -17.130 41.651 1.00 58.84 221 GLN A O 1
ATOM 1722 N 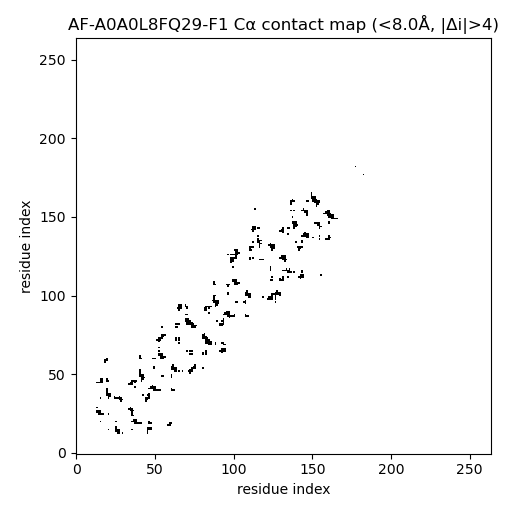N . ALA A 1 222 ? 54.022 -15.542 40.162 1.00 56.66 222 ALA A N 1
ATOM 1723 C CA . ALA A 1 222 ? 54.757 -14.470 40.828 1.00 56.66 222 ALA A CA 1
ATOM 1724 C C . ALA A 1 222 ? 54.039 -13.993 42.102 1.00 56.66 222 ALA A C 1
ATOM 1726 O O . ALA A 1 222 ? 54.701 -13.714 43.100 1.00 56.66 222 ALA A O 1
ATOM 1727 N N . SER A 1 223 ? 52.702 -13.962 42.093 1.00 53.09 223 SER A N 1
ATOM 1728 C CA . SER A 1 223 ? 51.874 -13.605 43.248 1.00 53.09 223 SER A CA 1
ATOM 1729 C C . SER A 1 223 ? 51.966 -14.648 44.367 1.00 53.09 223 SER A C 1
ATOM 1731 O O . SER A 1 223 ? 52.196 -14.269 45.512 1.00 53.09 223 SER A O 1
ATOM 1733 N N . ILE A 1 224 ? 51.930 -15.949 44.042 1.00 54.28 224 ILE A N 1
ATOM 1734 C CA . ILE A 1 224 ? 52.124 -17.036 45.024 1.00 54.28 224 ILE A CA 1
ATOM 1735 C C . ILE A 1 224 ? 53.522 -16.957 45.667 1.00 54.28 224 ILE A C 1
ATOM 1737 O O . ILE A 1 224 ? 53.646 -17.045 46.885 1.00 54.28 224 ILE A O 1
ATOM 1741 N N . ARG A 1 225 ? 54.575 -16.671 44.883 1.00 51.00 225 ARG A N 1
ATOM 1742 C CA . ARG A 1 225 ? 55.934 -16.455 45.423 1.00 51.00 225 ARG A CA 1
ATOM 1743 C C . ARG A 1 225 ? 56.048 -15.247 46.358 1.00 51.00 225 ARG A C 1
ATOM 1745 O O . ARG A 1 225 ? 56.892 -15.260 47.247 1.00 51.00 225 ARG A O 1
ATOM 1752 N N . PHE A 1 226 ? 55.249 -14.201 46.143 1.00 48.22 226 PHE A N 1
ATOM 1753 C CA . PHE A 1 226 ? 55.208 -13.028 47.021 1.00 48.22 226 PHE A CA 1
ATOM 1754 C C . PHE A 1 226 ? 54.483 -13.322 48.343 1.00 48.22 226 PHE A C 1
ATOM 1756 O O . PHE A 1 226 ? 54.890 -12.810 49.382 1.00 48.22 226 PHE A O 1
ATOM 1763 N N . SER A 1 227 ? 53.440 -14.157 48.326 1.00 49.50 227 SER A N 1
ATOM 1764 C CA . SER A 1 227 ? 52.719 -14.572 49.537 1.00 49.50 227 SER A CA 1
ATOM 1765 C C . SER A 1 227 ? 53.557 -15.472 50.449 1.00 49.50 227 SER A C 1
ATOM 1767 O O . SER A 1 227 ? 53.452 -15.355 51.668 1.00 49.50 227 SER A O 1
ATOM 1769 N N . ASP A 1 228 ? 54.434 -16.303 49.882 1.00 49.06 228 ASP A N 1
ATOM 1770 C CA . ASP A 1 228 ? 55.310 -17.185 50.664 1.00 49.06 228 ASP A CA 1
ATOM 1771 C C . ASP A 1 228 ? 56.456 -16.433 51.372 1.00 49.06 228 ASP A C 1
ATOM 1773 O O . ASP A 1 228 ? 56.929 -16.892 52.408 1.00 49.06 228 ASP A O 1
ATOM 1777 N N . MET A 1 229 ? 56.877 -15.255 50.880 1.00 46.97 229 MET A N 1
ATOM 1778 C CA . MET A 1 229 ? 57.914 -14.440 51.546 1.00 46.97 229 MET A CA 1
ATOM 1779 C C . MET A 1 229 ? 57.381 -13.512 52.649 1.00 46.97 229 MET A C 1
ATOM 1781 O O . MET A 1 229 ? 58.172 -13.021 53.446 1.00 46.97 229 MET A O 1
ATOM 1785 N N . ASN A 1 230 ? 56.065 -13.280 52.730 1.00 46.88 230 ASN A N 1
ATOM 1786 C CA . ASN A 1 230 ? 55.455 -12.409 53.748 1.00 46.88 230 ASN A CA 1
ATOM 1787 C C . ASN A 1 230 ? 54.920 -13.162 54.983 1.00 46.88 230 ASN A C 1
ATOM 1789 O O . ASN A 1 230 ? 54.387 -12.527 55.886 1.00 46.88 230 ASN A O 1
ATOM 1793 N N . ASN A 1 231 ? 55.066 -14.491 55.044 1.00 46.00 231 ASN A N 1
ATOM 1794 C CA . ASN A 1 231 ? 54.631 -15.316 56.184 1.00 46.00 231 ASN A CA 1
ATOM 1795 C C . ASN A 1 231 ? 55.782 -15.772 57.099 1.00 46.00 231 ASN A C 1
ATOM 1797 O O . ASN A 1 231 ? 55.605 -16.667 57.925 1.00 46.00 231 ASN A O 1
ATOM 1801 N N . GLN A 1 232 ? 56.955 -15.152 56.988 1.00 50.31 232 GLN A N 1
ATOM 1802 C CA . GLN A 1 232 ? 58.048 -15.322 57.943 1.00 50.31 232 GLN A CA 1
ATOM 1803 C C . GLN A 1 232 ? 58.524 -13.959 58.438 1.00 50.31 232 GLN A C 1
ATOM 1805 O O . GLN A 1 232 ? 59.595 -13.522 58.050 1.00 50.31 232 GLN A O 1
ATOM 1810 N N . GLU A 1 233 ? 57.736 -13.294 59.287 1.00 43.41 233 GLU A N 1
ATOM 1811 C CA . GLU A 1 233 ? 58.265 -12.509 60.411 1.00 43.41 233 GLU A CA 1
ATOM 1812 C C . GLU A 1 233 ? 57.144 -11.969 61.317 1.00 43.41 233 GLU A C 1
ATOM 1814 O O . GLU A 1 233 ? 56.154 -11.411 60.850 1.00 43.41 233 GLU A O 1
ATOM 1819 N N . PHE A 1 234 ? 57.396 -12.096 62.624 1.00 36.81 234 PHE A N 1
ATOM 1820 C CA . PHE A 1 234 ? 56.770 -11.404 63.756 1.00 36.81 234 PHE A CA 1
ATOM 1821 C C . PHE A 1 234 ? 55.503 -11.999 64.408 1.00 36.81 234 PHE A C 1
ATOM 1823 O O . PHE A 1 234 ? 54.391 -11.485 64.294 1.00 36.81 234 PHE A O 1
ATOM 1830 N N . ASP A 1 235 ? 55.738 -13.042 65.215 1.00 44.97 235 ASP A N 1
ATOM 1831 C CA . ASP A 1 235 ? 55.117 -13.170 66.540 1.00 44.97 235 ASP A CA 1
ATOM 1832 C C . ASP A 1 235 ? 55.457 -11.915 67.365 1.00 44.97 235 ASP A C 1
ATOM 1834 O O . ASP A 1 235 ? 56.624 -11.685 67.663 1.00 44.97 235 ASP A O 1
ATOM 1838 N N . ASP A 1 236 ? 54.460 -11.100 67.710 1.00 36.88 236 ASP A N 1
ATOM 1839 C CA . ASP A 1 236 ? 54.315 -10.550 69.064 1.00 36.88 236 ASP A CA 1
ATOM 1840 C C . ASP A 1 236 ? 52.972 -9.819 69.204 1.00 36.88 236 ASP A C 1
ATOM 1842 O O . ASP A 1 236 ? 52.545 -9.031 68.357 1.00 36.88 236 ASP A O 1
ATOM 1846 N N . GLY A 1 237 ? 52.258 -10.149 70.279 1.00 43.56 237 GLY A N 1
ATOM 1847 C CA . GLY A 1 237 ? 50.855 -9.807 70.472 1.00 43.56 237 GLY A CA 1
ATOM 1848 C C . GLY A 1 237 ? 50.566 -8.319 70.676 1.00 43.56 237 GLY A C 1
ATOM 1849 O O . GLY A 1 237 ? 51.210 -7.641 71.470 1.00 43.56 237 GLY A O 1
ATOM 1850 N N . ASN A 1 238 ? 49.480 -7.847 70.057 1.00 37.31 238 ASN A N 1
ATOM 1851 C CA . ASN A 1 238 ? 48.529 -6.954 70.717 1.00 37.31 238 ASN A CA 1
ATOM 1852 C C . ASN A 1 238 ? 47.201 -6.855 69.949 1.00 37.31 238 ASN A C 1
ATOM 1854 O O . ASN A 1 238 ? 47.159 -6.704 68.732 1.00 37.31 238 ASN A O 1
ATOM 1858 N N . ASN A 1 239 ? 46.107 -6.925 70.707 1.00 42.59 239 ASN A N 1
ATOM 1859 C CA . ASN A 1 239 ? 44.723 -6.733 70.273 1.00 42.59 239 ASN A CA 1
ATOM 1860 C C . ASN A 1 239 ? 44.490 -5.330 69.698 1.00 42.59 239 ASN A C 1
ATOM 1862 O O . ASN A 1 239 ? 44.592 -4.375 70.462 1.00 42.59 239 ASN A O 1
ATOM 1866 N N . ILE A 1 240 ? 44.005 -5.213 68.456 1.00 33.91 240 ILE A N 1
ATOM 1867 C CA . ILE A 1 240 ? 43.094 -4.126 68.051 1.00 33.91 240 ILE A CA 1
ATOM 1868 C C . ILE A 1 240 ? 42.076 -4.675 67.043 1.00 33.91 240 ILE A C 1
ATOM 1870 O O . ILE A 1 240 ? 42.391 -4.958 65.890 1.00 33.91 240 ILE A O 1
ATOM 1874 N N . ALA A 1 241 ? 40.826 -4.801 67.489 1.00 37.66 241 ALA A N 1
ATOM 1875 C CA . ALA A 1 241 ? 39.677 -4.968 66.614 1.00 37.66 241 ALA A CA 1
ATOM 1876 C C . ALA A 1 241 ? 39.266 -3.600 66.052 1.00 37.66 241 ALA A C 1
ATOM 1878 O O . ALA A 1 241 ? 38.940 -2.693 66.817 1.00 37.66 241 ALA A O 1
ATOM 1879 N N . CYS A 1 242 ? 39.199 -3.467 64.727 1.00 27.95 242 CYS A N 1
ATOM 1880 C CA . CYS A 1 242 ? 38.478 -2.376 64.075 1.00 27.95 242 CYS A CA 1
ATOM 1881 C C . CYS A 1 242 ? 37.402 -2.955 63.156 1.00 27.95 242 CYS A C 1
ATOM 1883 O O . CYS A 1 242 ? 37.670 -3.462 62.071 1.00 27.95 242 CYS A O 1
ATOM 1885 N N . SER A 1 243 ? 36.162 -2.876 63.639 1.00 35.03 243 SER A N 1
ATOM 1886 C CA . SER A 1 243 ? 34.954 -2.975 62.828 1.00 35.03 243 SER A CA 1
ATOM 1887 C C . SER A 1 243 ? 34.642 -1.641 62.149 1.00 35.03 243 SER A C 1
ATOM 1889 O O . SER A 1 243 ? 34.981 -0.577 62.661 1.00 35.03 243 SER A O 1
ATOM 1891 N N . SER A 1 244 ? 33.835 -1.760 61.093 1.00 38.28 244 SER A N 1
ATOM 1892 C CA . SER A 1 244 ? 32.953 -0.772 60.451 1.00 38.28 244 SER A CA 1
ATOM 1893 C C . SER A 1 244 ? 33.500 0.056 59.278 1.00 38.28 244 SER A C 1
ATOM 1895 O O . SER A 1 244 ? 34.344 0.932 59.415 1.00 38.28 244 SER A O 1
ATOM 1897 N N . GLY A 1 245 ? 32.906 -0.203 58.105 1.00 30.59 245 GLY A N 1
ATOM 1898 C CA . GLY A 1 245 ? 33.069 0.565 56.874 1.00 30.59 245 GLY A CA 1
ATOM 1899 C C . GLY A 1 245 ? 32.013 0.187 55.828 1.00 30.59 245 GLY A C 1
ATOM 1900 O O . GLY A 1 245 ? 32.253 -0.667 54.991 1.00 30.59 245 GLY A O 1
ATOM 1901 N N . PHE A 1 246 ? 30.837 0.808 55.952 1.00 31.39 246 PHE A N 1
ATOM 1902 C CA . PHE A 1 246 ? 29.839 1.154 54.924 1.00 31.39 246 PHE A CA 1
ATOM 1903 C C . PHE A 1 246 ? 29.384 0.143 53.842 1.00 31.39 246 PHE A C 1
ATOM 1905 O O . PHE A 1 246 ? 30.116 -0.283 52.956 1.00 31.39 246 PHE A O 1
ATOM 1912 N N . ARG A 1 247 ? 28.068 -0.111 53.857 1.00 35.38 247 ARG A N 1
ATOM 1913 C CA . ARG A 1 247 ? 27.273 -0.872 52.881 1.00 35.38 247 ARG A CA 1
ATOM 1914 C C . ARG A 1 247 ? 26.804 0.065 51.751 1.00 35.38 247 ARG A C 1
ATOM 1916 O O . ARG A 1 247 ? 26.173 1.077 52.045 1.00 35.38 247 ARG A O 1
ATOM 1923 N N . ILE A 1 248 ? 27.020 -0.301 50.485 1.00 36.62 248 ILE A N 1
ATOM 1924 C CA . ILE A 1 248 ? 26.263 0.225 49.329 1.00 36.62 248 ILE A CA 1
ATOM 1925 C C . ILE A 1 248 ? 25.404 -0.934 48.791 1.00 36.62 248 ILE A C 1
ATOM 1927 O O . ILE A 1 248 ? 25.952 -2.018 48.578 1.00 36.62 248 ILE A O 1
ATOM 1931 N N . PRO A 1 249 ? 24.080 -0.778 48.597 1.00 38.66 249 PRO A N 1
ATOM 1932 C CA . PRO A 1 249 ? 23.237 -1.843 48.070 1.00 38.66 249 PRO A CA 1
ATOM 1933 C C . PRO A 1 249 ? 23.208 -1.793 46.538 1.00 38.66 249 PRO A C 1
ATOM 1935 O O . PRO A 1 249 ? 22.820 -0.788 45.947 1.00 38.66 249 PRO A O 1
ATOM 1938 N N . GLY A 1 250 ? 23.573 -2.897 45.890 1.00 36.28 250 GLY A N 1
ATOM 1939 C CA . GLY A 1 250 ? 23.362 -3.073 44.455 1.00 36.28 250 GLY A CA 1
ATOM 1940 C C . GLY A 1 250 ? 24.292 -4.109 43.837 1.00 36.28 250 GLY A C 1
ATOM 1941 O O . GLY A 1 250 ? 25.504 -3.976 43.919 1.00 36.28 250 GLY A O 1
ATOM 1942 N N . GLN A 1 251 ? 23.692 -5.092 43.160 1.00 33.97 251 GLN A N 1
ATOM 1943 C CA . GLN A 1 251 ? 24.325 -6.100 42.300 1.00 33.97 251 GLN A CA 1
ATOM 1944 C C . GLN A 1 251 ? 25.040 -7.275 42.992 1.00 33.97 251 GLN A C 1
ATOM 1946 O O . GLN A 1 251 ? 26.256 -7.430 42.938 1.00 33.97 251 GLN A O 1
ATOM 1951 N N . GLN A 1 252 ? 24.238 -8.235 43.467 1.00 37.53 252 GLN A N 1
ATOM 1952 C CA . GLN A 1 252 ? 24.574 -9.637 43.208 1.00 37.53 252 GLN A CA 1
ATOM 1953 C C . GLN A 1 252 ? 24.578 -9.837 41.686 1.00 37.53 252 GLN A C 1
ATOM 1955 O O . GLN A 1 252 ? 23.532 -9.837 41.040 1.00 37.53 252 GLN A O 1
ATOM 1960 N N . ARG A 1 253 ? 25.767 -9.958 41.097 1.00 35.16 253 ARG A N 1
ATOM 1961 C CA . ARG A 1 253 ? 25.939 -10.757 39.887 1.00 35.16 253 ARG A CA 1
ATOM 1962 C C . ARG A 1 253 ? 26.694 -12.002 40.301 1.00 35.16 253 ARG A C 1
ATOM 1964 O O . ARG A 1 253 ? 27.915 -11.971 40.421 1.00 35.16 253 ARG A O 1
ATOM 1971 N N . ASP A 1 254 ? 25.942 -13.074 40.505 1.00 33.16 254 ASP A N 1
ATOM 1972 C CA . ASP A 1 254 ? 26.464 -14.427 40.405 1.00 33.16 254 ASP A CA 1
ATOM 1973 C C . ASP A 1 254 ? 27.071 -14.575 39.002 1.00 33.16 254 ASP A C 1
ATOM 1975 O O . ASP A 1 254 ? 26.371 -14.789 38.012 1.00 33.16 254 ASP A O 1
ATOM 1979 N N . MET A 1 255 ? 28.387 -14.384 38.882 1.00 33.84 255 MET A N 1
ATOM 1980 C CA . MET A 1 255 ? 29.127 -14.816 37.699 1.00 33.84 255 MET A CA 1
ATOM 1981 C C . MET A 1 255 ? 29.306 -16.324 37.804 1.00 33.84 255 MET A C 1
ATOM 1983 O O . MET A 1 255 ? 30.328 -16.840 38.251 1.00 33.84 255 MET A O 1
ATOM 1987 N N . GLN A 1 256 ? 28.260 -17.028 37.395 1.00 32.41 256 GLN A N 1
ATOM 1988 C CA . GLN A 1 256 ? 28.306 -18.446 37.109 1.00 32.41 256 GLN A CA 1
ATOM 1989 C C . GLN A 1 256 ? 29.176 -18.622 35.856 1.00 32.41 256 GLN A C 1
ATOM 1991 O O . GLN A 1 256 ? 28.726 -18.424 34.726 1.00 32.41 256 GLN A O 1
ATOM 1996 N N . TYR A 1 257 ? 30.460 -18.925 36.055 1.00 35.31 257 TYR A N 1
ATOM 1997 C CA . TYR A 1 257 ? 31.343 -19.344 34.973 1.00 35.31 257 TYR A CA 1
ATOM 1998 C C . TYR A 1 257 ? 30.772 -20.626 34.360 1.00 35.31 257 TYR A C 1
ATOM 2000 O O . TYR A 1 257 ? 30.843 -21.704 34.944 1.00 35.31 257 TYR A O 1
ATOM 2008 N N . SER A 1 258 ? 30.181 -20.502 33.173 1.00 32.91 258 SER A N 1
ATOM 2009 C CA . SER A 1 258 ? 29.937 -21.652 32.306 1.00 32.91 258 SER A CA 1
ATOM 2010 C C . SER A 1 258 ? 31.285 -22.114 31.741 1.00 32.91 258 SER A C 1
ATOM 2012 O O . SER A 1 258 ? 32.030 -21.270 31.234 1.00 32.91 258 SER A O 1
ATOM 2014 N N . PRO A 1 259 ? 31.632 -23.412 31.786 1.00 38.28 259 PRO A N 1
ATOM 2015 C CA . PRO A 1 259 ? 32.846 -23.899 31.149 1.00 38.28 259 PRO A CA 1
ATOM 2016 C C . PRO A 1 259 ? 32.646 -23.844 29.630 1.00 38.28 259 PRO A C 1
ATOM 2018 O O . PRO A 1 259 ? 31.866 -24.610 29.060 1.00 38.28 259 PRO A O 1
ATOM 2021 N N . LEU A 1 260 ? 33.308 -22.897 28.959 1.00 38.72 260 LEU A N 1
ATOM 2022 C CA . LEU A 1 260 ? 33.313 -22.855 27.501 1.00 38.72 260 LEU A CA 1
ATOM 2023 C C . LEU A 1 260 ? 34.249 -23.946 26.976 1.00 38.72 260 LEU A C 1
ATOM 2025 O O . LEU A 1 260 ? 35.440 -23.963 27.281 1.00 38.72 260 LEU A O 1
ATOM 2029 N N . LYS A 1 261 ? 33.638 -24.842 26.197 1.00 40.66 261 LYS A N 1
ATOM 2030 C CA . LYS A 1 261 ? 34.222 -25.911 25.383 1.00 40.66 261 LYS A CA 1
ATOM 2031 C C . LYS A 1 261 ? 35.622 -25.580 24.865 1.00 40.66 261 LYS A C 1
ATOM 2033 O O . LYS A 1 261 ? 35.839 -24.531 24.260 1.00 40.66 261 LYS A O 1
ATOM 2038 N N . GLU A 1 262 ? 36.524 -26.537 25.054 1.00 40.50 262 GLU A N 1
ATOM 2039 C CA . GLU A 1 262 ? 37.829 -26.593 24.406 1.00 40.50 262 GLU A CA 1
ATOM 2040 C C . GLU A 1 262 ? 37.683 -26.403 22.891 1.00 40.50 262 GLU A C 1
ATOM 2042 O O . GLU A 1 262 ? 36.847 -27.035 22.241 1.00 40.50 262 GLU A O 1
ATOM 2047 N N . CYS A 1 263 ? 38.489 -25.501 22.332 1.00 39.25 263 CYS A N 1
ATOM 2048 C CA . CYS A 1 263 ? 38.619 -25.351 20.890 1.00 39.25 263 CYS A CA 1
ATOM 2049 C C . CYS A 1 263 ? 39.342 -26.583 20.323 1.00 39.25 263 CYS A C 1
ATOM 2051 O O . CYS A 1 263 ? 40.555 -26.707 20.510 1.00 39.25 263 CYS A O 1
ATOM 2053 N N . LEU A 1 264 ? 38.599 -27.456 19.638 1.00 40.38 264 LEU A N 1
ATOM 2054 C CA . LEU A 1 264 ? 39.125 -28.364 18.611 1.00 40.38 264 LEU A CA 1
ATOM 2055 C C . LEU A 1 264 ? 39.317 -27.600 17.297 1.00 40.38 264 LEU A C 1
ATOM 2057 O O . LEU A 1 264 ? 38.425 -26.785 16.963 1.00 40.38 264 LEU A O 1
#

Nearest PDB structures (foldseek):
  1klo-assembly1_A  TM=7.692E-01  e=1.776E-09  Mus musculus
  8edk-assembly1_A  TM=6.524E-01  e=2.934E-07  Caenorhabditis elegans
  4wnx-assembly1_A  TM=6.360E-01  e=1.018E-06  Mus musculus
  1tle-assembly1_A  TM=7.870E-01  e=4.206E-04  Mus musculus

Organism: Octopus bimaculoides (NCBI:txid37653)

Foldseek 3Di:
DDPDDPDPPPPVPQAALVQFADPPQRQADPVDPQRGHGDQQFDDNRRQHGDFQWEDDPSHTHGALADPVFFRGWYQDPNDTATHGDPQFDDRRSQFGQAQWADDPSDTDGAQQLPQADPPDNHQADRHPSAGPDGHLQADDRNSQHHHVQWDDGCRPPSHGDGDPPPDDPPPPVVVPCPVVNVVVVVVVVVVVVVVVVVVVVVVVVVVVVVVVVVVVVVVVVVVVVVVVVPPDDDDDDDDDDDDDDDDDDDDDPPPDDPPDDDD

InterPro domains:
  IPR002049 Laminin-type EGF domain [PF00053] (14-57)
  IPR002049 Laminin-type EGF domain [PF00053] (64-104)
  IPR002049 Laminin-type EGF domain [PF00053] (111-160)
  IPR002049 Laminin-type EGF domain [PS01248] (132-161)
  IPR002049 Laminin-type EGF domain [PS50027] (111-163)
  IPR002049 Laminin-type EGF domain [SM00180] (14-61)
  IPR002049 Laminin-type EGF domain [SM00180] (64-108)
  IPR002049 Laminin-type EGF domain [SM00180] (111-161)
  IPR002049 Laminin-type EGF domain [cd00055] (14-55)
  IPR002049 Laminin-type EGF domain [cd00055] (111-162)
  IPR050440 Laminin/Netrin Extracellular Matrix [PTHR10574] (8-164)

Radius of gyration: 39.51 Å; Cα contacts (8 Å, |Δi|>4): 351; chains: 1; bounding box: 101×65×113 Å

Mean predicted aligned error: 18.28 Å

Secondary structure (DSSP, 8-state):
-------S---------GGGB-TT-SS--TTSSSSS-BPTTEESTTS-EEPTTEEEETTEEEEPSS-TTTEEEEEEETTEEEEEEPTTEESTTS-EEPTTEEEETTEEEEP--TT-S-TTSS-SB-TTT--B-S--TTEESTTS-EEPTTEES-TTTT---EE--S-S-----------HHHHHHHHHHHHHHHHHHHHHHHHHHHHHHHHHHHHHHHHHHHHHHHHHHSSSS-------------------------------